Protein AF-A0A3R7NDJ8-F1 (afdb_monomer_lite)

Foldseek 3Di:
DQPDDPPPDDDDDDDDAADVGDDDLCCLQVDDLVSLLSQLLVVLPNPQDSVLLVPDDLLVSQLLSLLLSQQAVGPDRPDDPLLLLLSLLQQLDCCLVDPVSLVVQDDPDDDPVLVVSVVSSVVSLVVSVVSCVSSVNSGDPVSSDCSNGDDSSSSSSSSVCSVVPHDSCVSQVVDPVSSVSSVSSSVSSNDPPPPDPPPPDPPDDDDDDDDDDDDDDDDDDDDDDDDDDDDDDDDDDDDDDDDDDPDPDDDDDDDDDDDDDDDDDDDDDDDDDDDDDDDDDDDDDDDDDDDDDDDDDDDDDDDDDDDD

Sequence (308 aa):
MYSGNQLKEADFVDPVELEGGTPSLEELWEGDNDLKWKTFLACVHPVLSETRIRSFPPHIVVPVAILFYLQCSQTKPILKDWEMNALIAAFLSPLRDDLNQIRAIALPRIDARAVHVAAIFMKGLVNFYFLIAACDFPVDRKNVVP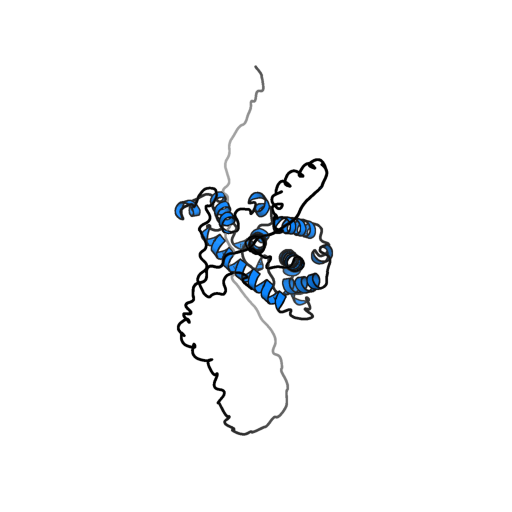WAFWDGKVFHHYYLRAKSGAKIDDMCEHKEEILKLFVDIKTMVVPHIPPPPVIPKPPAESPEPKGSSPEDSPHKKHRRGHSNASTVSPPQTPLPPTSLAINQNSTPSKVASQASSPTASPSSPHLNKQVAKSAHMSPPPRSPVAKAVAAGKSPAKSPKKAAS

Secondary structure (DSSP, 8-state):
---S--SSSPPP-PPPPPTT----HHHHHHS-HHHHHHHHHHHH-TT--HHHHHTS-HHHHHHHHHHHHHHHSSSS-SS-HHHHHHHHHHHH-GGGG-HHHHHH---S---HHHHHHHHHHHHHHHHHHHHHHHTT-SS-GGGSSGGGT--HHHHHHHHHHHHTT--HHHHTTT-HHHHHHHHHHHHHHS---PPPP-PPPPPPPPPPPP----------------------PPPP-PPPPP--------PPPP---------------------------PPPP-----------------------

Organism: Penaeus vannamei (NCBI:txid6689)

pLDDT: mean 71.1, std 26.94, range [27.58, 98.5]

InterPro domains:
  IPR026784 Constitutive coactivator of PPAR-gamma [PTHR15976] (2-186)

Structure (mmCIF, N/CA/C/O backbone):
data_AF-A0A3R7NDJ8-F1
#
_entry.id   AF-A0A3R7NDJ8-F1
#
loop_
_atom_site.group_PDB
_atom_site.id
_atom_site.type_symbol
_atom_site.label_atom_id
_atom_site.label_alt_id
_atom_site.label_comp_id
_atom_site.label_asym_id
_atom_site.label_entity_id
_atom_site.label_seq_id
_atom_site.pdbx_PDB_ins_code
_atom_site.Cartn_x
_atom_site.Cartn_y
_atom_site.Cartn_z
_atom_site.occupancy
_atom_site.B_iso_or_equiv
_atom_site.auth_seq_id
_atom_site.auth_comp_id
_atom_site.auth_asym_id
_atom_site.auth_atom_id
_atom_site.pdbx_PDB_model_num
ATOM 1 N N . MET A 1 1 ? -17.870 2.435 -8.157 1.00 46.09 1 MET A N 1
ATOM 2 C CA . MET A 1 1 ? -18.681 2.687 -9.364 1.00 46.09 1 MET A CA 1
ATOM 3 C C . MET A 1 1 ? -17.762 3.384 -10.340 1.00 46.09 1 MET A C 1
ATOM 5 O O . MET A 1 1 ? -17.235 4.426 -9.975 1.00 46.09 1 MET A O 1
ATOM 9 N N . TYR A 1 2 ? -17.487 2.768 -11.488 1.00 49.25 2 TYR A N 1
ATOM 10 C CA . TYR A 1 2 ? -16.773 3.426 -12.580 1.00 49.25 2 TYR A CA 1
ATOM 11 C C . TYR A 1 2 ? -17.596 4.655 -12.981 1.00 49.25 2 TYR A C 1
ATOM 13 O O . TYR A 1 2 ? -18.775 4.518 -13.294 1.00 49.25 2 TYR A O 1
ATOM 21 N N . SER A 1 3 ? -17.034 5.854 -12.832 1.00 52.78 3 SER A N 1
ATOM 22 C CA . SER A 1 3 ? -17.731 7.105 -13.158 1.00 52.78 3 SER A CA 1
ATOM 23 C C . SER A 1 3 ? -17.657 7.460 -14.643 1.00 52.78 3 SER A C 1
ATOM 25 O O . SER A 1 3 ? -18.134 8.528 -15.021 1.00 52.78 3 SER A O 1
ATOM 27 N N . GLY A 1 4 ? -17.018 6.607 -15.446 1.00 65.88 4 GLY A N 1
ATOM 28 C CA . GLY A 1 4 ? -16.962 6.731 -16.893 1.00 65.88 4 GLY A CA 1
ATOM 29 C C . GLY A 1 4 ? -18.145 6.050 -17.577 1.00 65.88 4 GLY A C 1
ATOM 30 O O . GLY A 1 4 ? -19.218 5.889 -16.994 1.00 65.88 4 GLY A O 1
ATOM 31 N N . ASN A 1 5 ? -17.922 5.692 -18.836 1.00 62.47 5 ASN A N 1
ATOM 32 C CA . ASN A 1 5 ? -18.850 5.052 -19.757 1.00 62.47 5 ASN A CA 1
ATOM 33 C C . ASN A 1 5 ? -19.858 4.095 -19.103 1.00 62.47 5 ASN A C 1
ATOM 35 O O . ASN A 1 5 ? -19.533 3.240 -18.278 1.00 62.47 5 ASN A O 1
ATOM 39 N N . GLN A 1 6 ? -21.114 4.238 -19.530 1.00 77.38 6 GLN A N 1
ATOM 40 C CA . GLN A 1 6 ? -22.269 3.469 -19.062 1.00 77.38 6 GLN A CA 1
ATOM 41 C C . GLN A 1 6 ? -22.252 1.999 -19.523 1.00 77.38 6 GLN A C 1
ATOM 43 O O . GLN A 1 6 ? -23.292 1.344 -19.475 1.00 77.38 6 GLN A O 1
ATOM 48 N N . LEU A 1 7 ? -21.100 1.495 -19.980 1.00 72.81 7 LEU A N 1
ATOM 49 C CA . LEU A 1 7 ? -20.908 0.181 -20.598 1.00 72.81 7 LEU A CA 1
ATOM 50 C C . LEU A 1 7 ? -21.791 -0.019 -21.838 1.00 72.81 7 LEU A C 1
ATOM 52 O O . LEU A 1 7 ? -22.190 -1.139 -22.151 1.00 72.81 7 LEU A O 1
ATOM 56 N N . LYS A 1 8 ? -22.135 1.079 -22.519 1.00 82.81 8 LYS A N 1
ATOM 57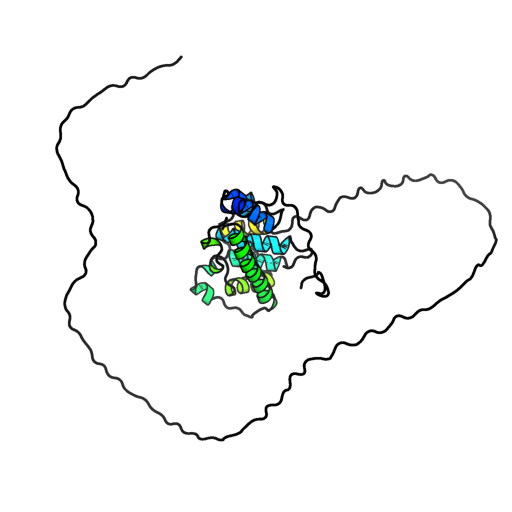 C CA . LYS A 1 8 ? -22.910 1.048 -23.767 1.00 82.81 8 LYS A CA 1
ATOM 58 C C . LYS A 1 8 ? -22.007 0.925 -24.987 1.00 82.81 8 LYS A C 1
ATOM 60 O O . LYS A 1 8 ? -22.420 0.362 -25.992 1.00 82.81 8 LYS A O 1
ATOM 65 N N . GLU A 1 9 ? -20.785 1.428 -24.877 1.00 83.12 9 GLU A N 1
ATOM 66 C CA . GLU A 1 9 ? -19.774 1.423 -25.932 1.00 83.12 9 GLU A CA 1
ATOM 67 C C . GLU A 1 9 ? -18.432 0.989 -25.323 1.00 83.12 9 GLU A C 1
ATOM 69 O O . GLU A 1 9 ? -18.336 0.833 -24.105 1.00 83.12 9 GLU A O 1
ATOM 74 N N . ALA A 1 10 ? -17.404 0.734 -26.130 1.00 80.38 10 ALA A N 1
ATOM 75 C CA . ALA A 1 10 ? -16.068 0.451 -25.605 1.00 80.38 10 ALA A CA 1
ATOM 76 C C . ALA A 1 10 ? -15.355 1.763 -25.249 1.00 80.38 10 ALA A C 1
ATOM 78 O O . ALA A 1 10 ? -15.430 2.728 -26.006 1.00 80.38 10 ALA A O 1
ATOM 79 N N . ASP A 1 11 ? -14.643 1.790 -24.121 1.00 77.94 11 ASP A N 1
ATOM 80 C CA . ASP A 1 11 ? -13.726 2.891 -23.827 1.00 77.94 11 ASP A CA 1
ATOM 81 C C . ASP A 1 11 ? -12.444 2.711 -24.631 1.00 77.94 11 ASP A C 1
ATOM 83 O O . ASP A 1 11 ? -11.702 1.746 -24.432 1.00 77.94 11 ASP A O 1
ATOM 87 N N . PHE A 1 12 ? -12.183 3.652 -25.533 1.00 80.06 12 PHE A N 1
ATOM 88 C CA . PHE A 1 12 ? -10.895 3.759 -26.197 1.00 80.06 12 PHE A CA 1
ATOM 89 C C . PHE A 1 12 ? -9.927 4.486 -25.266 1.00 80.06 12 PHE A C 1
ATOM 91 O O . PHE A 1 12 ? -10.224 5.570 -24.767 1.00 80.06 12 PHE A O 1
ATOM 98 N N . VAL A 1 13 ? -8.785 3.855 -25.004 1.00 75.88 13 VAL A N 1
ATOM 99 C CA . VAL A 1 13 ? -7.700 4.429 -24.209 1.00 75.88 13 VAL A CA 1
ATOM 100 C C . VAL A 1 13 ? -6.538 4.653 -25.156 1.00 75.88 13 VAL A C 1
ATOM 102 O O . VAL A 1 13 ? -6.001 3.690 -25.707 1.00 75.88 13 VAL A O 1
ATOM 105 N N . ASP A 1 14 ? -6.181 5.916 -25.359 1.00 79.38 14 ASP A N 1
ATOM 106 C CA . ASP A 1 14 ? -5.034 6.259 -26.185 1.00 79.38 14 ASP A CA 1
ATOM 107 C C . ASP A 1 14 ? -3.741 5.753 -25.530 1.00 79.38 14 ASP A C 1
ATOM 109 O O . ASP A 1 14 ? -3.602 5.808 -24.300 1.00 79.38 14 ASP A O 1
ATOM 113 N N . PRO A 1 15 ? -2.785 5.245 -26.327 1.00 78.19 15 PRO A N 1
ATOM 114 C CA . PRO A 1 15 ? -1.486 4.870 -25.802 1.00 78.19 15 PRO A CA 1
ATOM 115 C C . PRO A 1 15 ? -0.791 6.108 -25.230 1.00 78.19 15 PRO A C 1
ATOM 117 O O . PRO A 1 15 ? -0.747 7.166 -25.856 1.00 78.19 15 PRO A O 1
ATOM 120 N N . VAL A 1 16 ? -0.233 5.962 -24.031 1.00 77.50 16 VAL A N 1
ATOM 121 C CA . VAL A 1 16 ? 0.596 6.995 -23.408 1.00 77.50 16 VAL A CA 1
ATOM 122 C C . VAL A 1 16 ? 2.044 6.711 -23.775 1.00 77.50 16 VAL A C 1
ATOM 124 O O . VAL A 1 16 ? 2.551 5.626 -23.487 1.00 77.50 16 VAL A O 1
ATOM 127 N N . GLU A 1 17 ? 2.710 7.675 -24.407 1.00 76.62 17 GLU A N 1
ATOM 128 C CA . GLU A 1 17 ? 4.148 7.581 -24.647 1.00 76.62 17 GLU A CA 1
ATOM 129 C C . GLU A 1 17 ? 4.898 7.607 -23.314 1.00 76.62 17 GLU A C 1
ATOM 131 O O . GLU A 1 17 ? 4.706 8.496 -22.481 1.00 76.62 17 GLU A O 1
ATOM 136 N N . LEU A 1 18 ? 5.742 6.600 -23.105 1.00 72.06 18 LEU A N 1
ATOM 137 C CA . LEU A 1 18 ? 6.556 6.482 -21.906 1.00 72.06 18 LEU A CA 1
ATOM 138 C C . LEU A 1 18 ? 7.886 7.206 -22.104 1.00 72.06 18 LEU A C 1
ATOM 140 O O . LEU A 1 18 ? 8.519 7.111 -23.158 1.00 72.06 18 LEU A O 1
ATOM 144 N N . GLU A 1 19 ? 8.333 7.905 -21.065 1.00 71.19 19 GLU A N 1
ATOM 145 C CA . GLU A 1 19 ? 9.656 8.518 -21.050 1.00 71.19 19 GLU A CA 1
ATOM 146 C C . GLU A 1 19 ? 10.729 7.418 -21.130 1.00 71.19 19 GLU A C 1
ATOM 148 O O . GLU A 1 19 ? 10.762 6.506 -20.306 1.00 71.19 19 GLU A O 1
ATOM 153 N N . GLY A 1 20 ? 11.584 7.474 -22.156 1.00 72.88 20 GLY A N 1
ATOM 154 C CA . GLY A 1 20 ? 12.549 6.407 -22.459 1.00 72.88 20 GLY A CA 1
ATOM 155 C C . GLY A 1 20 ? 12.050 5.340 -23.442 1.00 72.88 20 GLY A C 1
ATOM 156 O O . GLY A 1 20 ? 12.802 4.422 -23.756 1.00 72.88 20 GLY A O 1
ATOM 157 N N . GLY A 1 21 ? 10.833 5.484 -23.978 1.00 81.69 21 GLY A N 1
ATOM 158 C CA . GLY A 1 21 ? 10.269 4.592 -24.992 1.00 81.69 21 GLY A CA 1
ATOM 159 C C . GLY A 1 21 ? 9.665 3.311 -24.413 1.00 81.69 21 GLY A C 1
ATOM 160 O O . GLY A 1 21 ? 9.400 3.199 -23.219 1.00 81.69 21 GLY A O 1
ATOM 161 N N . THR A 1 22 ? 9.394 2.338 -25.282 1.00 84.88 22 THR A N 1
ATOM 162 C CA . THR A 1 22 ? 8.858 1.026 -24.892 1.00 84.88 22 THR A CA 1
ATOM 163 C C . THR A 1 22 ? 9.878 -0.046 -25.262 1.00 84.88 22 THR A C 1
ATOM 165 O O . THR A 1 22 ? 10.058 -0.283 -26.458 1.00 84.88 22 THR A O 1
ATOM 168 N N . PRO A 1 23 ? 10.563 -0.670 -24.285 1.00 88.75 23 PRO A N 1
ATOM 169 C CA . PRO A 1 23 ? 11.518 -1.727 -24.586 1.00 88.75 23 PRO A CA 1
ATOM 170 C C . PRO A 1 23 ? 10.793 -2.929 -25.197 1.00 88.75 23 PRO A C 1
ATOM 172 O O . PRO A 1 23 ? 9.646 -3.234 -24.848 1.00 88.75 23 PRO A O 1
ATOM 175 N N . SER A 1 24 ? 11.473 -3.634 -26.093 1.00 90.88 24 SER A N 1
ATOM 176 C CA . SER A 1 24 ? 11.054 -4.970 -26.507 1.00 90.88 24 SER A CA 1
ATOM 177 C C . SER A 1 24 ? 11.102 -5.941 -25.321 1.00 90.88 24 SER A C 1
ATOM 179 O O . SER A 1 24 ? 11.743 -5.692 -24.299 1.00 90.88 24 SER A O 1
ATOM 181 N N . LEU A 1 25 ? 10.414 -7.077 -25.448 1.00 91.12 25 LEU A N 1
ATOM 182 C CA . LEU A 1 25 ? 10.392 -8.082 -24.384 1.00 91.12 25 LEU A CA 1
ATOM 183 C C . LEU A 1 25 ? 11.789 -8.658 -24.102 1.00 91.12 25 LEU A C 1
ATOM 185 O O . LEU A 1 25 ? 12.125 -8.900 -22.947 1.00 91.12 25 LEU A O 1
ATOM 189 N N . GLU A 1 26 ? 12.591 -8.842 -25.153 1.00 93.00 26 GLU A N 1
ATOM 190 C CA . GLU A 1 26 ? 13.977 -9.311 -25.070 1.00 93.00 26 GLU A CA 1
ATOM 191 C C . GLU A 1 26 ? 14.842 -8.303 -24.304 1.00 93.00 26 GLU A C 1
ATOM 193 O O . GLU A 1 26 ? 15.434 -8.658 -23.287 1.00 93.00 26 GLU A O 1
ATOM 198 N N . GLU A 1 27 ? 14.798 -7.021 -24.688 1.00 93.00 27 GLU A N 1
ATOM 199 C CA . GLU A 1 27 ? 15.508 -5.946 -23.978 1.00 93.00 27 GLU A CA 1
ATOM 200 C C . GLU A 1 27 ? 15.083 -5.841 -22.510 1.00 93.00 27 GLU A C 1
ATOM 202 O O . GLU A 1 27 ? 15.922 -5.627 -21.639 1.00 93.00 27 GLU A O 1
ATOM 207 N N . LEU A 1 28 ? 13.790 -6.000 -22.212 1.00 93.81 28 LEU A N 1
ATOM 208 C CA . LEU A 1 28 ? 13.273 -5.905 -20.849 1.00 93.81 28 LEU A CA 1
ATOM 209 C C . LEU A 1 28 ? 13.727 -7.072 -19.965 1.00 93.81 28 LEU A C 1
ATOM 211 O O . LEU A 1 28 ? 14.103 -6.858 -18.812 1.00 93.81 28 LEU A O 1
ATOM 215 N N . TRP A 1 29 ? 13.647 -8.307 -20.461 1.00 93.25 29 TRP A N 1
ATOM 216 C CA . TRP A 1 29 ? 13.925 -9.504 -19.659 1.00 93.25 29 TRP A CA 1
ATOM 217 C C . TRP A 1 29 ? 15.422 -9.773 -19.512 1.00 93.25 29 TRP A C 1
ATOM 219 O O . TRP A 1 29 ? 15.865 -10.168 -18.428 1.00 93.25 29 TRP A O 1
ATOM 229 N N . GLU A 1 30 ? 16.205 -9.494 -20.553 1.00 93.62 30 GLU A N 1
ATOM 230 C CA . GLU A 1 30 ? 17.670 -9.592 -20.516 1.00 93.62 30 GLU A CA 1
ATOM 231 C C . GLU A 1 30 ? 18.336 -8.341 -19.929 1.00 93.62 30 GLU A C 1
ATOM 233 O O . GLU A 1 30 ? 19.491 -8.391 -19.500 1.00 93.62 30 GLU A O 1
ATOM 238 N N . GLY A 1 31 ? 17.602 -7.228 -19.879 1.00 90.62 31 GLY A N 1
ATOM 239 C CA . GLY A 1 31 ? 18.062 -5.960 -19.340 1.00 90.62 31 GLY A CA 1
ATOM 240 C C . GLY A 1 31 ? 18.351 -5.979 -17.841 1.00 90.62 31 GLY A C 1
ATOM 241 O O . GLY A 1 31 ? 18.065 -6.930 -17.102 1.00 90.62 31 GLY A O 1
ATOM 242 N N . ASP A 1 32 ? 18.930 -4.874 -17.377 1.00 92.88 32 ASP A N 1
ATOM 243 C CA . ASP A 1 32 ? 19.227 -4.691 -15.965 1.00 92.88 32 ASP A CA 1
ATOM 244 C C . ASP A 1 32 ? 17.958 -4.510 -15.117 1.00 92.88 32 ASP A C 1
ATOM 246 O O . ASP A 1 32 ? 16.833 -4.333 -15.593 1.00 92.88 32 ASP A O 1
ATOM 250 N N . ASN A 1 33 ? 18.143 -4.574 -13.801 1.00 92.25 33 ASN A N 1
ATOM 251 C CA . ASN A 1 33 ? 17.033 -4.416 -12.873 1.00 92.25 33 ASN A CA 1
ATOM 252 C C . ASN A 1 33 ? 16.419 -3.007 -12.944 1.00 92.25 33 ASN A C 1
ATOM 254 O O . ASN A 1 33 ? 15.236 -2.848 -12.660 1.00 92.25 33 ASN A O 1
ATOM 258 N N . ASP A 1 34 ? 17.183 -1.983 -13.322 1.00 92.75 34 ASP A N 1
ATOM 259 C CA . ASP A 1 34 ? 16.684 -0.610 -13.361 1.00 92.75 34 ASP A CA 1
ATOM 260 C C . ASP A 1 34 ? 15.723 -0.396 -14.539 1.00 92.75 34 ASP A C 1
ATOM 262 O O . ASP A 1 34 ? 14.696 0.262 -14.367 1.00 92.75 34 ASP A O 1
ATOM 266 N N . LEU A 1 35 ? 15.962 -1.021 -15.696 1.00 92.19 35 LEU A N 1
ATOM 267 C CA . LEU A 1 35 ? 15.004 -1.061 -16.804 1.00 92.19 35 LEU A CA 1
ATOM 268 C C . LEU A 1 35 ? 13.698 -1.756 -16.391 1.00 92.19 35 LEU A C 1
ATOM 270 O O . LEU A 1 35 ? 12.607 -1.253 -16.678 1.00 92.19 35 LEU A O 1
ATOM 274 N N . LYS A 1 36 ? 13.797 -2.873 -15.661 1.00 93.88 36 LYS A N 1
ATOM 275 C CA . LYS A 1 36 ? 12.639 -3.613 -15.127 1.00 93.88 36 LYS A CA 1
ATOM 276 C C . LYS A 1 36 ? 11.831 -2.761 -14.147 1.00 93.88 36 LYS A C 1
ATOM 278 O O . LYS A 1 36 ? 10.603 -2.709 -14.241 1.00 93.88 36 LYS A O 1
ATOM 283 N N . TRP A 1 37 ? 12.508 -2.045 -13.247 1.00 94.19 37 TRP A N 1
ATOM 284 C CA . TRP A 1 37 ? 11.885 -1.111 -12.303 1.00 94.19 37 TRP A CA 1
ATOM 285 C C . TRP A 1 37 ? 11.202 0.061 -13.005 1.00 94.19 37 TRP A C 1
ATOM 287 O O . TRP A 1 37 ? 10.036 0.335 -12.721 1.00 94.19 37 TRP A O 1
ATOM 297 N N . LYS A 1 38 ? 11.888 0.721 -13.941 1.00 92.25 38 LYS A N 1
ATOM 298 C CA . LYS A 1 38 ? 11.323 1.838 -14.711 1.00 92.25 38 LYS A CA 1
ATOM 299 C C . LYS A 1 38 ? 10.087 1.412 -15.488 1.00 92.25 38 LYS A C 1
ATOM 301 O O . LYS A 1 38 ? 9.061 2.078 -15.403 1.00 92.25 38 LYS A O 1
ATOM 306 N N . THR A 1 39 ? 10.156 0.268 -16.167 1.00 92.62 39 THR A N 1
ATOM 307 C CA . THR A 1 39 ? 9.026 -0.278 -16.932 1.00 92.62 39 THR A CA 1
ATOM 308 C C . THR A 1 39 ? 7.843 -0.596 -16.020 1.00 92.62 39 THR A C 1
ATOM 310 O O . THR A 1 39 ? 6.721 -0.180 -16.300 1.00 92.62 39 THR A O 1
ATOM 313 N N . PHE A 1 40 ? 8.089 -1.255 -14.881 1.00 94.06 40 PHE A N 1
ATOM 314 C CA . PHE A 1 40 ? 7.051 -1.525 -13.886 1.00 94.06 40 PHE A CA 1
ATOM 315 C C . PHE A 1 40 ? 6.357 -0.238 -13.422 1.00 94.06 40 PHE A C 1
ATOM 317 O O . PHE A 1 40 ? 5.131 -0.156 -13.455 1.00 94.06 40 PHE A O 1
ATOM 324 N N . LEU A 1 41 ? 7.121 0.782 -13.022 1.00 93.88 41 LEU A N 1
ATOM 325 C CA . LEU A 1 41 ? 6.560 2.034 -12.507 1.00 93.88 41 LEU A CA 1
ATOM 326 C C . LEU A 1 41 ? 5.847 2.851 -13.584 1.00 93.88 41 LEU A C 1
ATOM 328 O O . LEU A 1 41 ? 4.796 3.425 -13.299 1.00 93.88 41 LEU A O 1
ATOM 332 N N . ALA A 1 42 ? 6.357 2.843 -14.813 1.00 91.00 42 ALA A N 1
ATOM 333 C CA . ALA A 1 42 ? 5.715 3.470 -15.961 1.00 91.00 42 ALA A CA 1
ATOM 334 C C . ALA A 1 42 ? 4.324 2.870 -16.235 1.00 91.00 42 ALA A C 1
ATOM 336 O O . ALA A 1 42 ? 3.373 3.608 -16.489 1.00 91.00 42 ALA A O 1
ATOM 337 N N . CYS A 1 43 ? 4.174 1.547 -16.091 1.00 91.06 43 CYS A N 1
ATOM 338 C CA . CYS A 1 43 ? 2.875 0.877 -16.178 1.00 91.06 43 CYS A CA 1
ATOM 339 C C . CYS A 1 43 ? 1.947 1.168 -14.987 1.00 91.06 43 CYS A C 1
ATOM 341 O O . CYS A 1 43 ? 0.729 1.056 -15.124 1.00 91.06 43 CYS A O 1
ATOM 343 N N . VAL A 1 44 ? 2.495 1.511 -13.816 1.00 91.94 44 VAL A N 1
ATOM 344 C CA . VAL A 1 44 ? 1.699 1.905 -12.646 1.00 91.94 44 VAL A CA 1
ATOM 345 C C . VAL A 1 44 ? 1.190 3.332 -12.809 1.00 91.94 44 VAL A C 1
ATOM 347 O O . VAL A 1 44 ? -0.017 3.552 -12.813 1.00 91.94 44 VAL A O 1
ATOM 350 N N . HIS A 1 45 ? 2.088 4.312 -12.899 1.00 89.75 45 HIS A N 1
ATOM 351 C CA . HIS A 1 45 ? 1.733 5.706 -13.144 1.00 89.75 45 HIS A CA 1
ATOM 352 C C . HIS A 1 45 ? 2.993 6.525 -13.477 1.00 89.75 45 HIS A C 1
ATOM 354 O O . HIS A 1 45 ? 3.955 6.469 -12.709 1.00 89.75 45 HIS A O 1
ATOM 360 N N . PRO A 1 46 ? 2.980 7.399 -14.500 1.00 86.06 46 PRO A N 1
ATOM 361 C CA . PRO A 1 46 ? 4.169 8.149 -14.939 1.00 86.06 46 PRO A CA 1
ATOM 362 C C . PRO A 1 46 ? 4.739 9.145 -13.912 1.00 86.06 46 PRO A C 1
ATOM 364 O O . PRO A 1 46 ? 5.851 9.625 -14.069 1.00 86.06 46 PRO A O 1
ATOM 367 N N . VAL A 1 47 ? 3.997 9.465 -12.849 1.00 88.56 47 VAL A N 1
ATOM 368 C CA . VAL A 1 47 ? 4.422 10.430 -11.807 1.00 88.56 47 VAL A CA 1
ATOM 369 C C . VAL A 1 47 ? 4.873 9.749 -10.513 1.00 88.56 47 VAL A C 1
ATOM 371 O O . VAL A 1 47 ? 5.186 10.418 -9.529 1.00 88.56 47 VAL A O 1
ATOM 374 N N . LEU A 1 48 ? 4.863 8.415 -10.484 1.00 91.12 48 LEU A N 1
ATOM 375 C CA . LEU A 1 48 ? 5.285 7.654 -9.320 1.00 91.12 48 LEU A CA 1
ATOM 376 C C . LEU A 1 48 ? 6.813 7.708 -9.202 1.00 91.12 48 LEU A C 1
ATOM 378 O O . LEU A 1 48 ? 7.535 7.181 -10.042 1.00 91.12 48 LEU A O 1
ATOM 382 N N . SER A 1 49 ? 7.309 8.343 -8.140 1.00 92.44 49 SER A N 1
ATOM 383 C CA . SER A 1 49 ? 8.748 8.489 -7.909 1.00 92.44 49 SER A CA 1
ATOM 384 C C . SER A 1 49 ? 9.415 7.140 -7.627 1.00 92.44 49 SER A C 1
ATOM 386 O O . SER A 1 49 ? 9.172 6.530 -6.583 1.00 92.44 49 SER A O 1
ATOM 388 N N . GLU A 1 50 ? 10.318 6.722 -8.520 1.00 93.12 50 GLU A N 1
ATOM 389 C CA . GLU A 1 50 ? 11.118 5.504 -8.358 1.00 93.12 50 GLU A CA 1
ATOM 390 C C . GLU A 1 50 ? 11.944 5.526 -7.068 1.00 93.12 50 GLU A C 1
ATOM 392 O O . GLU A 1 50 ? 11.884 4.594 -6.266 1.00 93.12 50 GLU A O 1
ATOM 397 N N . THR A 1 51 ? 12.687 6.608 -6.829 1.00 94.12 51 THR A N 1
ATOM 398 C CA . THR A 1 51 ? 13.546 6.732 -5.646 1.00 94.12 51 THR A CA 1
ATOM 399 C C . THR A 1 51 ? 12.745 6.610 -4.354 1.00 94.12 51 THR A C 1
ATOM 401 O O . THR A 1 51 ? 13.177 5.929 -3.425 1.00 94.12 51 THR A O 1
ATOM 404 N N . ARG A 1 52 ? 11.566 7.241 -4.298 1.00 94.31 52 ARG A N 1
ATOM 405 C CA . ARG A 1 52 ? 10.720 7.220 -3.102 1.00 94.31 52 ARG A CA 1
ATOM 406 C C . ARG A 1 52 ? 10.052 5.863 -2.901 1.00 94.31 52 ARG A C 1
ATOM 408 O O . ARG A 1 52 ? 10.019 5.366 -1.784 1.00 94.31 52 ARG A O 1
ATOM 415 N N . ILE A 1 53 ? 9.535 5.225 -3.951 1.00 95.38 53 ILE A N 1
ATOM 416 C CA . ILE A 1 53 ? 8.886 3.924 -3.757 1.00 95.38 53 ILE A CA 1
ATOM 417 C C . ILE A 1 53 ? 9.900 2.829 -3.391 1.00 95.38 53 ILE A C 1
ATOM 419 O O . ILE A 1 53 ? 9.595 1.972 -2.562 1.00 95.38 53 ILE A O 1
ATOM 423 N N . ARG A 1 54 ? 11.125 2.890 -3.936 1.00 95.31 54 ARG A N 1
ATOM 424 C CA . ARG A 1 54 ? 12.212 1.948 -3.611 1.00 95.31 54 ARG A CA 1
ATOM 425 C C . ARG A 1 54 ? 12.785 2.147 -2.201 1.00 95.31 54 ARG A C 1
ATOM 427 O O . ARG A 1 54 ? 13.451 1.238 -1.713 1.00 95.31 54 ARG A O 1
ATOM 434 N N . SER A 1 55 ? 12.526 3.275 -1.527 1.00 95.62 55 SER A N 1
ATOM 435 C CA . SER A 1 55 ? 12.971 3.485 -0.139 1.00 95.62 55 SER A CA 1
ATOM 436 C C . SER A 1 55 ? 12.095 2.788 0.906 1.00 95.62 55 SER A C 1
ATOM 438 O O . SER A 1 55 ? 12.504 2.675 2.062 1.00 95.62 55 SER A O 1
ATOM 440 N N . PHE A 1 56 ? 10.901 2.316 0.535 1.00 96.44 56 PHE A N 1
ATOM 441 C CA . PHE A 1 56 ? 10.049 1.557 1.447 1.00 96.44 56 PHE A CA 1
ATOM 442 C C . PHE A 1 56 ? 10.553 0.125 1.660 1.00 96.44 56 PHE A C 1
ATOM 444 O O . PHE A 1 56 ? 11.232 -0.435 0.795 1.00 96.44 56 PHE A O 1
ATOM 451 N N . PRO A 1 57 ? 10.179 -0.523 2.782 1.00 95.31 57 PRO A N 1
ATOM 452 C CA . PRO A 1 57 ? 10.421 -1.948 2.952 1.00 95.31 57 PRO A CA 1
ATOM 453 C C . PRO A 1 57 ? 9.879 -2.744 1.748 1.00 95.31 57 PRO A C 1
ATOM 455 O O . PRO A 1 57 ? 8.779 -2.449 1.278 1.00 95.31 57 PRO A O 1
ATOM 458 N N . PRO A 1 58 ? 10.582 -3.782 1.256 1.00 93.75 58 PRO A N 1
ATOM 459 C CA . PRO A 1 58 ? 10.217 -4.447 0.001 1.00 93.75 58 PRO A CA 1
ATOM 460 C C . PRO A 1 58 ? 8.774 -4.972 -0.074 1.00 93.75 58 PRO A C 1
ATOM 462 O O . PRO A 1 58 ? 8.146 -4.905 -1.126 1.00 93.75 58 PRO A O 1
ATOM 465 N N . HIS A 1 59 ? 8.224 -5.460 1.042 1.00 93.88 59 HIS A N 1
ATOM 466 C CA . HIS A 1 59 ? 6.845 -5.963 1.129 1.00 93.88 59 HIS A CA 1
ATOM 467 C C . HIS A 1 59 ? 5.778 -4.852 1.127 1.00 93.88 59 HIS A C 1
ATOM 469 O O . HIS A 1 59 ? 4.591 -5.137 0.998 1.00 93.88 59 HIS A O 1
ATOM 475 N N . ILE A 1 60 ? 6.186 -3.586 1.248 1.00 96.06 60 ILE A N 1
ATOM 476 C CA . ILE A 1 60 ? 5.315 -2.404 1.251 1.00 96.06 60 ILE A CA 1
ATOM 477 C C . ILE A 1 60 ? 5.242 -1.742 -0.134 1.00 96.06 60 ILE A C 1
ATOM 479 O O . ILE A 1 60 ? 4.279 -1.043 -0.435 1.00 96.06 60 ILE A O 1
ATOM 483 N N . VAL A 1 61 ? 6.198 -2.012 -1.025 1.00 95.88 61 VAL A N 1
ATOM 484 C CA . VAL A 1 61 ? 6.239 -1.436 -2.381 1.00 95.88 61 VAL A CA 1
ATOM 485 C C . VAL A 1 61 ? 4.933 -1.679 -3.143 1.00 95.88 61 VAL A C 1
ATOM 487 O O . VAL A 1 61 ? 4.293 -0.737 -3.604 1.00 95.88 61 VAL A O 1
ATOM 490 N N . VAL A 1 62 ? 4.511 -2.939 -3.258 1.00 95.69 62 VAL A N 1
ATOM 491 C CA . VAL A 1 62 ? 3.312 -3.327 -4.018 1.00 95.69 62 VAL A CA 1
ATOM 492 C C . VAL A 1 62 ? 2.017 -2.751 -3.438 1.00 95.69 62 VAL A C 1
ATOM 494 O O . VAL A 1 62 ? 1.272 -2.138 -4.207 1.00 95.69 62 VAL A O 1
ATOM 497 N N . PRO A 1 63 ? 1.708 -2.889 -2.130 1.00 96.12 63 PRO A N 1
ATOM 498 C CA . PRO A 1 63 ? 0.480 -2.317 -1.584 1.00 96.12 63 PRO A CA 1
ATOM 499 C C . PRO A 1 63 ? 0.426 -0.797 -1.774 1.00 96.12 63 PRO A C 1
ATOM 501 O O . PRO A 1 63 ? -0.630 -0.259 -2.108 1.00 96.12 63 PRO A O 1
ATOM 504 N N . VAL A 1 64 ? 1.561 -0.106 -1.656 1.00 96.62 64 VAL A N 1
ATOM 505 C CA . VAL A 1 64 ? 1.633 1.340 -1.873 1.00 96.62 64 VAL A CA 1
ATOM 506 C C . VAL A 1 64 ? 1.470 1.714 -3.349 1.00 96.62 64 VAL A C 1
ATOM 508 O O . VAL A 1 64 ? 0.735 2.655 -3.647 1.00 96.62 64 VAL A O 1
ATOM 511 N N . ALA A 1 65 ? 2.067 0.965 -4.279 1.00 95.81 65 ALA A N 1
ATOM 512 C CA . ALA A 1 65 ? 1.881 1.171 -5.717 1.00 95.81 65 ALA A CA 1
ATOM 513 C C . ALA A 1 65 ? 0.405 1.009 -6.132 1.00 95.81 65 ALA A C 1
ATOM 515 O O . ALA A 1 65 ? -0.113 1.803 -6.917 1.00 95.81 65 ALA A O 1
ATOM 516 N N . ILE A 1 66 ? -0.299 0.031 -5.548 1.00 95.50 66 ILE A N 1
ATOM 517 C CA . ILE A 1 66 ? -1.743 -0.165 -5.754 1.00 95.50 66 ILE A CA 1
ATOM 518 C C . ILE A 1 66 ? -2.527 1.040 -5.232 1.00 95.50 66 ILE A C 1
ATOM 520 O O . ILE A 1 66 ? -3.402 1.546 -5.934 1.00 95.50 66 ILE A O 1
ATOM 524 N N . LEU A 1 67 ? -2.233 1.517 -4.016 1.00 94.88 67 LEU A N 1
ATOM 525 C CA . LEU A 1 67 ? -2.906 2.699 -3.470 1.00 94.88 67 LEU A CA 1
ATOM 526 C C . LEU A 1 67 ? -2.674 3.937 -4.339 1.00 94.88 67 LEU A C 1
ATOM 528 O O . LEU A 1 67 ? -3.624 4.667 -4.617 1.00 94.88 67 LEU A O 1
ATOM 532 N N . PHE A 1 68 ? -1.438 4.141 -4.795 1.00 93.94 68 PHE A N 1
ATOM 533 C CA . PHE A 1 68 ? -1.086 5.232 -5.696 1.00 93.94 68 PHE A CA 1
ATOM 534 C C . PHE A 1 68 ? -1.880 5.139 -7.002 1.00 93.94 68 PHE A C 1
ATOM 536 O O . PHE A 1 68 ? -2.517 6.107 -7.406 1.00 93.94 68 PHE A O 1
ATOM 543 N N . TYR A 1 69 ? -1.935 3.957 -7.623 1.00 92.62 69 TYR A N 1
ATOM 544 C CA . TYR A 1 69 ? -2.720 3.731 -8.836 1.00 92.62 69 TYR A CA 1
ATOM 545 C C . TYR A 1 69 ? -4.209 4.030 -8.633 1.00 92.62 69 TYR A C 1
ATOM 547 O O . TYR A 1 69 ? -4.813 4.725 -9.450 1.00 92.62 69 TYR A O 1
ATOM 555 N N . LEU A 1 70 ? -4.803 3.536 -7.543 1.00 90.69 70 LEU A N 1
ATOM 556 C CA . LEU A 1 70 ? -6.221 3.748 -7.233 1.00 90.69 70 LEU A CA 1
ATOM 557 C C . LEU A 1 70 ? -6.558 5.222 -6.979 1.00 90.69 70 LEU A C 1
ATOM 559 O O . LEU A 1 70 ? -7.699 5.629 -7.210 1.00 90.69 70 LEU A O 1
ATOM 563 N N . GLN A 1 71 ? -5.592 5.998 -6.488 1.00 87.00 71 GLN A N 1
ATOM 564 C CA . GLN A 1 71 ? -5.777 7.402 -6.147 1.00 87.00 71 GLN A CA 1
ATOM 565 C C . GLN A 1 71 ? -5.477 8.348 -7.318 1.00 87.00 71 GLN A C 1
ATOM 567 O O . GLN A 1 71 ? -6.222 9.307 -7.514 1.00 87.00 71 GLN A O 1
ATOM 572 N N . CYS A 1 72 ? -4.418 8.085 -8.085 1.00 84.94 72 CYS A N 1
ATOM 573 C CA . CYS A 1 72 ? -3.915 8.982 -9.129 1.00 84.94 72 CYS A CA 1
ATOM 574 C C . CYS A 1 72 ? -4.470 8.663 -10.523 1.00 84.94 72 CYS A C 1
ATOM 576 O O . CYS A 1 72 ? -4.660 9.574 -11.321 1.00 84.94 72 CYS A O 1
ATOM 578 N N . SER A 1 73 ? -4.805 7.403 -10.818 1.00 80.62 73 SER A N 1
ATOM 579 C CA . SER A 1 73 ? -5.239 6.997 -12.171 1.00 80.62 73 SER A CA 1
ATOM 580 C C . SER A 1 73 ? -6.733 7.214 -12.426 1.00 80.62 73 SER A C 1
ATOM 582 O O . SER A 1 73 ? -7.279 6.723 -13.411 1.00 80.62 73 SER A O 1
ATOM 584 N N . GLN A 1 74 ? -7.438 7.869 -11.504 1.00 77.00 74 GLN A N 1
ATOM 585 C CA . GLN A 1 74 ? -8.888 8.036 -11.546 1.00 77.00 74 GLN A CA 1
ATOM 586 C C . GLN A 1 74 ? -9.231 9.517 -11.467 1.00 77.00 74 GLN A C 1
ATOM 588 O O . GLN A 1 74 ? -8.708 10.244 -10.630 1.00 77.00 74 GLN A O 1
ATOM 593 N N . THR A 1 75 ? -10.179 9.963 -12.290 1.00 73.94 75 THR A N 1
ATOM 594 C CA . THR A 1 75 ? -10.648 11.360 -12.278 1.00 73.94 75 THR A CA 1
ATOM 595 C C . THR A 1 75 ? -11.327 11.748 -10.965 1.00 73.94 75 THR A C 1
ATOM 597 O O . THR A 1 75 ? -11.410 12.927 -10.626 1.00 73.94 75 THR A O 1
ATOM 600 N N . LYS A 1 76 ? -11.836 10.760 -10.219 1.00 78.56 76 LYS A N 1
ATOM 601 C CA . LYS A 1 76 ? -12.467 10.937 -8.911 1.00 78.56 76 LYS A CA 1
ATOM 602 C C . LYS A 1 76 ? -11.859 9.956 -7.907 1.00 78.56 76 LYS A C 1
ATOM 604 O O . LYS A 1 76 ? -11.727 8.778 -8.245 1.00 78.56 76 LYS A O 1
ATOM 609 N N . PRO A 1 77 ? -11.575 10.387 -6.663 1.00 79.50 77 PRO A N 1
ATOM 610 C CA . PRO A 1 77 ? -11.077 9.488 -5.628 1.00 79.50 77 PRO A CA 1
ATOM 611 C C . PRO A 1 77 ? -12.043 8.323 -5.375 1.00 79.50 77 PRO A C 1
ATOM 613 O O . PRO A 1 77 ? -13.208 8.529 -5.025 1.00 79.50 77 PRO A O 1
ATOM 616 N N . ILE A 1 78 ? -11.560 7.087 -5.530 1.00 86.12 78 ILE A N 1
ATOM 617 C CA . ILE A 1 78 ? -12.334 5.868 -5.228 1.00 86.12 78 ILE A CA 1
ATOM 618 C C . ILE A 1 78 ? -12.441 5.642 -3.711 1.00 86.12 78 ILE A C 1
ATOM 620 O O . ILE A 1 78 ? -13.405 5.034 -3.225 1.00 86.12 78 ILE A O 1
ATOM 624 N N . LEU A 1 79 ? -11.437 6.103 -2.965 1.00 91.50 79 LEU A N 1
ATOM 625 C CA . LEU A 1 79 ? -11.290 5.921 -1.527 1.00 91.50 79 LEU A CA 1
ATOM 626 C C . LEU A 1 79 ? -11.507 7.254 -0.809 1.00 91.50 79 LEU A C 1
ATOM 628 O O . LEU A 1 79 ? -11.017 8.295 -1.244 1.00 91.50 79 LEU A O 1
ATOM 632 N N . LYS A 1 80 ? -12.222 7.224 0.316 1.00 92.69 80 LYS A N 1
ATOM 633 C CA . LYS A 1 80 ? -12.235 8.356 1.256 1.00 92.69 80 LYS A CA 1
ATOM 634 C C . LYS A 1 80 ? -10.897 8.411 2.003 1.00 92.69 80 LYS A C 1
ATOM 636 O O . LYS A 1 80 ? -10.281 7.370 2.211 1.00 92.69 80 LYS A O 1
ATOM 641 N N . ASP A 1 81 ? -10.496 9.587 2.495 1.00 93.00 81 ASP A N 1
ATOM 642 C CA . ASP A 1 81 ? -9.234 9.745 3.249 1.00 93.00 81 ASP A CA 1
ATOM 643 C C . ASP A 1 81 ? -9.114 8.744 4.413 1.00 93.00 81 ASP A C 1
AT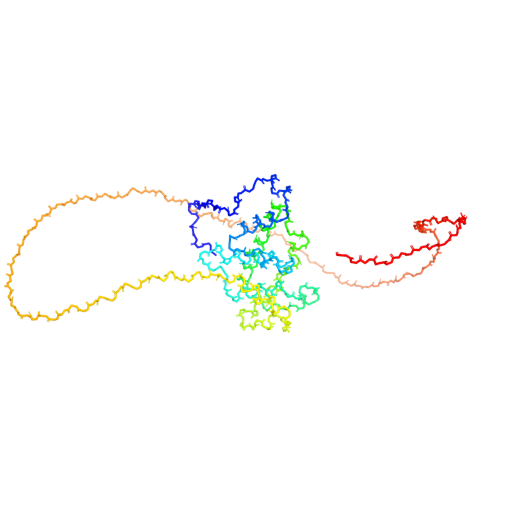OM 645 O O . ASP A 1 81 ? -8.109 8.059 4.563 1.00 93.00 81 ASP A O 1
ATOM 649 N N . TRP A 1 82 ? -10.179 8.571 5.198 1.00 95.75 82 TRP A N 1
ATOM 650 C CA . TRP A 1 82 ? -10.170 7.619 6.308 1.00 95.75 82 TRP A CA 1
ATOM 651 C C . TRP A 1 82 ? -10.171 6.148 5.853 1.00 95.75 82 TRP A C 1
ATOM 653 O O . TRP A 1 82 ? -9.674 5.293 6.581 1.00 95.75 82 TRP A O 1
ATOM 663 N N . GLU A 1 83 ? -10.683 5.834 4.656 1.00 96.44 83 GLU A N 1
ATOM 664 C CA . GLU A 1 83 ? -10.592 4.481 4.080 1.00 96.44 83 GLU A CA 1
ATOM 665 C C . GLU A 1 83 ? -9.156 4.183 3.638 1.00 96.44 83 GLU A C 1
ATOM 667 O O . GLU A 1 83 ? -8.673 3.068 3.826 1.00 96.44 83 GLU A O 1
ATOM 672 N N . MET A 1 84 ? -8.453 5.192 3.113 1.00 95.56 84 MET A N 1
ATOM 673 C CA . MET A 1 84 ? -7.021 5.114 2.827 1.00 95.56 84 MET A CA 1
ATOM 674 C C . MET A 1 84 ? -6.216 4.918 4.115 1.00 95.56 84 MET A C 1
ATOM 676 O O . MET A 1 84 ? -5.373 4.026 4.170 1.00 95.56 84 MET A O 1
ATOM 680 N N . ASN A 1 85 ? -6.533 5.665 5.178 1.00 97.00 85 ASN A N 1
ATOM 681 C CA . ASN A 1 85 ? -5.889 5.482 6.482 1.00 97.00 85 ASN A CA 1
ATOM 682 C C . ASN A 1 85 ? -6.073 4.051 7.010 1.00 97.00 85 ASN A C 1
ATOM 684 O O . ASN A 1 85 ? -5.126 3.459 7.517 1.00 97.00 85 ASN A O 1
ATOM 688 N N . ALA A 1 86 ? -7.268 3.473 6.849 1.00 97.81 86 ALA A N 1
ATOM 689 C CA . ALA A 1 86 ? -7.528 2.090 7.235 1.00 97.81 86 ALA A CA 1
ATOM 690 C C . ALA A 1 86 ? -6.699 1.080 6.426 1.00 97.81 86 ALA A C 1
ATOM 692 O O . ALA A 1 86 ? -6.190 0.126 7.007 1.00 97.81 86 ALA A O 1
ATOM 693 N N . LEU A 1 87 ? -6.548 1.283 5.110 1.00 97.50 87 LEU A N 1
ATOM 694 C CA . LEU A 1 87 ? -5.709 0.429 4.260 1.00 97.50 87 LEU A CA 1
ATOM 695 C C . LEU A 1 87 ? -4.240 0.487 4.688 1.00 97.50 87 LEU A C 1
ATOM 697 O O . LEU A 1 87 ? -3.639 -0.564 4.896 1.00 97.50 87 LEU A O 1
ATOM 701 N N . ILE A 1 88 ? -3.696 1.696 4.873 1.00 97.50 88 ILE A N 1
ATOM 702 C CA . ILE A 1 88 ? -2.299 1.890 5.284 1.00 97.50 88 ILE A CA 1
ATOM 703 C C . ILE A 1 88 ? -2.053 1.264 6.658 1.00 97.50 88 ILE A C 1
ATOM 705 O O . ILE A 1 88 ? -1.123 0.478 6.817 1.00 97.50 88 ILE A O 1
ATOM 709 N N . ALA A 1 89 ? -2.920 1.528 7.639 1.00 97.69 89 ALA A N 1
ATOM 710 C CA . ALA A 1 89 ? -2.797 0.919 8.962 1.00 97.69 89 ALA A CA 1
ATOM 711 C C . ALA A 1 89 ? -2.850 -0.616 8.891 1.00 97.69 89 ALA A C 1
ATOM 713 O O . ALA A 1 89 ? -2.056 -1.297 9.536 1.00 97.69 89 ALA A O 1
ATOM 714 N N . ALA A 1 90 ? -3.733 -1.174 8.058 1.00 96.69 90 ALA A N 1
ATOM 715 C CA . ALA A 1 90 ? -3.902 -2.615 7.939 1.00 96.69 90 ALA A CA 1
ATOM 716 C C . ALA A 1 90 ? -2.652 -3.339 7.432 1.00 96.69 90 ALA A C 1
ATOM 718 O O . ALA A 1 90 ? -2.321 -4.386 7.990 1.00 96.69 90 ALA A O 1
ATOM 719 N N . PHE A 1 91 ? -1.964 -2.797 6.418 1.00 95.44 91 PHE A N 1
ATOM 720 C CA . PHE A 1 91 ? -0.747 -3.409 5.869 1.00 95.44 91 PHE A CA 1
ATOM 721 C C . PHE A 1 91 ? 0.551 -2.991 6.576 1.00 95.44 91 PHE A C 1
ATOM 723 O O . PHE A 1 91 ? 1.607 -3.572 6.325 1.00 95.44 91 PHE A O 1
ATOM 730 N N . LEU A 1 92 ? 0.485 -2.062 7.531 1.00 96.31 92 LEU A N 1
ATOM 731 C CA . LEU A 1 92 ? 1.594 -1.771 8.446 1.00 96.31 92 LEU A CA 1
ATOM 732 C C . LEU A 1 92 ? 1.453 -2.444 9.815 1.00 96.31 92 LEU A C 1
ATOM 734 O O . LEU A 1 92 ? 2.434 -2.550 10.541 1.00 96.31 92 LEU A O 1
ATOM 738 N N . SER A 1 93 ? 0.257 -2.918 10.166 1.00 94.88 93 SER A N 1
ATOM 739 C CA . SER A 1 93 ? 0.003 -3.444 11.503 1.00 94.88 93 SER A CA 1
ATOM 740 C C . SER A 1 93 ? 0.756 -4.751 11.798 1.00 94.88 93 SER A C 1
ATOM 742 O O . SER A 1 93 ? 0.603 -5.722 11.050 1.00 94.88 93 SER A O 1
ATOM 744 N N . PRO A 1 94 ? 1.470 -4.826 12.932 1.00 91.94 94 PRO A N 1
ATOM 745 C CA . PRO A 1 94 ? 2.095 -6.047 13.427 1.00 91.94 94 PRO A CA 1
ATOM 746 C C . PRO A 1 94 ? 1.081 -7.052 13.986 1.00 91.94 94 PRO A C 1
ATOM 748 O O . PRO A 1 94 ? 1.447 -8.197 14.237 1.00 91.94 94 PRO A O 1
ATOM 751 N N . LEU A 1 95 ? -0.206 -6.691 14.124 1.00 92.38 95 LEU A N 1
ATOM 752 C CA . LEU A 1 95 ? -1.264 -7.665 14.429 1.00 92.38 95 LEU A CA 1
ATOM 753 C C . LEU A 1 95 ? -1.273 -8.820 13.421 1.00 92.38 95 LEU A C 1
ATOM 755 O O . LEU A 1 95 ? -1.709 -9.914 13.766 1.00 92.38 95 LEU A O 1
ATOM 759 N N . ARG A 1 96 ? -0.801 -8.591 12.187 1.00 91.81 96 ARG A N 1
ATOM 760 C CA . ARG A 1 96 ? -0.699 -9.627 11.151 1.00 91.81 96 ARG A CA 1
ATOM 761 C C . ARG A 1 96 ? 0.324 -10.718 11.468 1.00 91.81 96 ARG A C 1
ATOM 763 O O . ARG A 1 96 ? 0.194 -11.822 10.945 1.00 91.81 96 ARG A O 1
ATOM 770 N N . ASP A 1 97 ? 1.309 -10.426 12.310 1.00 90.75 97 ASP A N 1
ATOM 771 C CA . ASP A 1 97 ? 2.416 -11.342 12.586 1.00 90.75 97 ASP A CA 1
ATOM 772 C C . ASP A 1 97 ? 2.065 -12.368 13.679 1.00 90.75 97 ASP A C 1
ATOM 774 O O . ASP A 1 97 ? 2.738 -13.391 13.814 1.00 90.75 97 ASP A O 1
ATOM 778 N N . ASP A 1 98 ? 0.987 -12.140 14.440 1.00 93.00 98 ASP A N 1
ATOM 779 C CA . ASP A 1 98 ? 0.551 -13.016 15.530 1.00 93.00 98 ASP A CA 1
ATOM 780 C C . 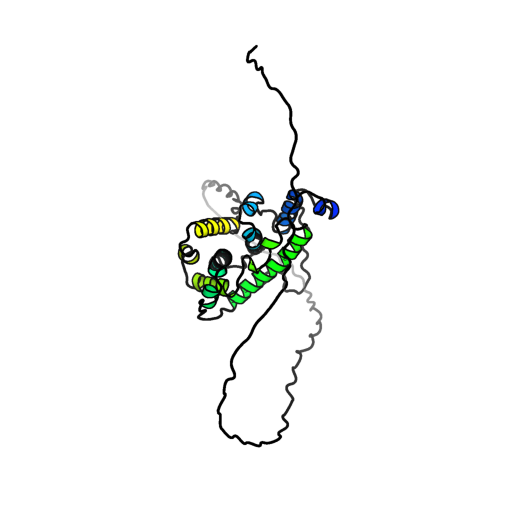ASP A 1 98 ? -0.871 -13.552 15.311 1.00 93.00 98 ASP A C 1
ATOM 782 O O . ASP A 1 98 ? -1.882 -12.879 15.535 1.00 93.00 98 ASP A O 1
ATOM 786 N N . LEU A 1 99 ? -0.959 -14.837 14.956 1.00 92.94 99 LEU A N 1
ATOM 787 C CA . LEU A 1 99 ? -2.227 -15.539 14.749 1.00 92.94 99 LEU A CA 1
ATOM 788 C C . LEU A 1 99 ? -3.157 -15.502 15.971 1.00 92.94 99 LEU A C 1
ATOM 790 O O . LEU A 1 99 ? -4.379 -15.519 15.798 1.00 92.94 99 LEU A O 1
ATOM 794 N N . ASN A 1 100 ? -2.628 -15.468 17.197 1.00 95.00 100 ASN A N 1
ATOM 795 C CA . ASN A 1 100 ? -3.461 -15.380 18.397 1.00 95.00 100 ASN A CA 1
ATOM 796 C C . ASN A 1 100 ? -4.108 -14.000 18.508 1.00 95.00 100 ASN A C 1
ATOM 798 O O . ASN A 1 100 ? -5.295 -13.910 18.828 1.00 95.00 100 ASN A O 1
ATOM 802 N N . GLN A 1 101 ? -3.369 -12.943 18.165 1.00 94.19 101 GLN A N 1
ATOM 803 C CA . GLN A 1 101 ? -3.906 -11.585 18.119 1.00 94.19 101 GLN A CA 1
ATOM 804 C C . GLN A 1 101 ? -4.966 -11.453 17.023 1.00 94.19 101 GLN A C 1
ATOM 806 O O . GLN A 1 101 ? -6.068 -10.986 17.308 1.00 94.19 101 GLN A O 1
ATOM 811 N N . ILE A 1 102 ? -4.720 -11.978 15.815 1.00 95.12 102 ILE A N 1
ATOM 812 C CA . ILE A 1 102 ? -5.730 -11.996 14.738 1.00 95.12 102 ILE A CA 1
ATOM 813 C C . ILE A 1 102 ? -6.997 -12.730 15.187 1.00 95.12 102 ILE A C 1
ATOM 815 O O . ILE A 1 102 ? -8.116 -12.264 14.951 1.00 95.12 102 ILE A O 1
ATOM 819 N N . ARG A 1 103 ? -6.862 -13.881 15.858 1.00 95.06 103 ARG A N 1
ATOM 820 C CA . ARG A 1 103 ? -8.009 -14.634 16.394 1.00 95.06 103 ARG A CA 1
ATOM 821 C C . ARG A 1 103 ? -8.789 -13.820 17.423 1.00 95.06 103 ARG A C 1
ATOM 823 O O . ARG A 1 103 ? -10.016 -13.794 17.329 1.00 95.06 103 ARG A O 1
ATOM 830 N N . ALA A 1 104 ? -8.094 -13.119 18.314 1.00 95.44 104 ALA A N 1
ATOM 831 C CA . ALA A 1 104 ? -8.685 -12.290 19.361 1.00 95.44 104 ALA A CA 1
ATOM 832 C C . ALA A 1 104 ? -9.414 -11.039 18.837 1.00 95.44 104 ALA A C 1
ATOM 834 O O . ALA A 1 104 ? -10.256 -10.492 19.549 1.00 95.44 104 ALA A O 1
ATOM 835 N N . ILE A 1 105 ? -9.155 -10.599 17.598 1.00 96.19 105 ILE A N 1
ATOM 836 C CA . ILE A 1 105 ? -9.909 -9.499 16.982 1.00 96.19 105 ILE A CA 1
ATOM 837 C C . ILE A 1 105 ? -11.404 -9.851 16.954 1.00 96.19 105 ILE A C 1
ATOM 839 O O . ILE A 1 105 ? -11.837 -10.749 16.223 1.00 96.19 105 ILE A O 1
ATOM 843 N N . ALA A 1 106 ? -12.199 -9.095 17.705 1.00 94.19 106 ALA A N 1
ATOM 844 C CA . ALA A 1 106 ? -13.652 -9.132 17.652 1.00 94.19 106 ALA A CA 1
ATOM 845 C C . ALA A 1 106 ? -14.154 -8.040 16.701 1.00 94.19 106 ALA A C 1
ATOM 847 O O . ALA A 1 106 ? -13.925 -6.849 16.920 1.00 94.19 106 ALA A O 1
ATOM 848 N N . LEU A 1 107 ? -14.836 -8.446 15.630 1.00 95.12 107 LEU A N 1
ATOM 849 C CA . LEU A 1 107 ? -15.498 -7.517 14.719 1.00 95.12 107 LEU A CA 1
ATOM 850 C C . LEU A 1 107 ? -16.961 -7.373 15.158 1.00 95.12 107 LEU A C 1
ATOM 852 O O . LEU A 1 107 ? -17.704 -8.348 15.053 1.00 95.12 107 LEU A O 1
ATOM 856 N N . PRO A 1 108 ? -17.406 -6.193 15.632 1.00 94.56 108 PRO A N 1
ATOM 857 C CA . PRO A 1 108 ? -18.784 -6.015 16.100 1.00 94.56 108 PRO A CA 1
ATOM 858 C C . PRO A 1 108 ? -19.814 -6.147 14.970 1.00 94.56 108 PRO A C 1
ATOM 860 O O . PRO A 1 108 ? -20.987 -6.405 15.221 1.00 94.56 108 PRO A O 1
ATOM 863 N N . ARG A 1 109 ? -19.387 -5.945 13.719 1.00 95.44 109 ARG A N 1
ATOM 864 C CA . ARG A 1 109 ? -20.180 -6.149 12.504 1.00 95.44 109 ARG A CA 1
ATOM 865 C C . ARG A 1 109 ? -19.264 -6.310 11.297 1.00 95.44 109 ARG A C 1
ATOM 867 O O . ARG A 1 109 ? -18.114 -5.880 11.343 1.00 95.44 109 ARG A O 1
ATOM 874 N N . ILE A 1 110 ? -19.818 -6.829 10.205 1.00 97.19 110 ILE A N 1
ATOM 875 C CA . ILE A 1 110 ? -19.188 -6.790 8.884 1.00 97.19 110 ILE A CA 1
ATOM 876 C C . ILE A 1 110 ? -19.794 -5.638 8.079 1.00 97.19 110 ILE A C 1
ATOM 878 O O . ILE A 1 110 ? -20.990 -5.615 7.798 1.00 97.19 110 ILE A O 1
ATOM 882 N N . ASP A 1 111 ? -18.968 -4.661 7.725 1.00 97.88 111 ASP A N 1
ATOM 883 C CA . ASP A 1 111 ? -19.330 -3.526 6.881 1.00 97.88 111 ASP A CA 1
ATOM 884 C C . ASP A 1 111 ? -19.173 -3.864 5.386 1.00 97.88 111 ASP A C 1
ATOM 886 O O . ASP A 1 111 ? -18.085 -4.208 4.919 1.00 97.88 111 ASP A O 1
ATOM 890 N N . ALA A 1 112 ? -20.257 -3.745 4.614 1.00 97.69 112 ALA A N 1
ATOM 891 C CA . ALA A 1 112 ? -20.259 -4.072 3.186 1.00 97.69 112 ALA A CA 1
ATOM 892 C C . ALA A 1 112 ? -19.301 -3.190 2.364 1.00 97.69 112 ALA A C 1
ATOM 894 O O . ALA A 1 112 ? -18.671 -3.665 1.417 1.00 97.69 112 ALA A O 1
ATOM 895 N N . ARG A 1 113 ? -19.138 -1.910 2.731 1.00 96.81 113 ARG A N 1
ATOM 896 C CA . ARG A 1 113 ? -18.202 -1.018 2.037 1.00 96.81 113 ARG A CA 1
ATOM 897 C C . ARG A 1 113 ? -16.759 -1.429 2.319 1.00 96.81 113 ARG A C 1
ATOM 899 O O . ARG A 1 113 ? -15.964 -1.404 1.384 1.00 96.81 113 ARG A O 1
ATOM 906 N N . ALA A 1 114 ? -16.441 -1.867 3.538 1.00 97.81 114 ALA A N 1
ATOM 907 C CA . ALA A 1 114 ? -15.126 -2.431 3.846 1.00 97.81 114 ALA A CA 1
ATOM 908 C C . ALA A 1 114 ? -14.825 -3.644 2.956 1.00 97.81 114 ALA A C 1
ATOM 910 O O . ALA A 1 114 ? -13.772 -3.696 2.327 1.00 97.81 114 ALA A O 1
ATOM 911 N N . VAL A 1 115 ? -15.774 -4.579 2.827 1.00 97.94 115 VAL A N 1
ATOM 912 C CA . VAL A 1 115 ? -15.621 -5.756 1.952 1.00 97.94 115 VAL A CA 1
ATOM 913 C C . VAL A 1 115 ? -15.373 -5.338 0.499 1.00 97.94 115 VAL A C 1
ATOM 915 O O . VAL A 1 115 ? -14.476 -5.876 -0.145 1.00 97.94 115 VAL A O 1
ATOM 918 N N . HIS A 1 116 ? -16.093 -4.335 -0.011 1.00 96.94 116 HIS A N 1
ATOM 919 C CA . HIS A 1 116 ? -15.855 -3.812 -1.360 1.00 96.94 116 HIS A CA 1
ATOM 920 C C . HIS A 1 116 ? -14.474 -3.163 -1.524 1.00 96.94 116 HIS A C 1
ATOM 922 O O . HIS A 1 116 ? -13.828 -3.373 -2.547 1.00 96.94 116 HIS A O 1
ATOM 928 N N . VAL A 1 117 ? -14.009 -2.382 -0.544 1.00 96.81 117 VAL A N 1
ATOM 929 C CA . VAL A 1 117 ? -12.666 -1.774 -0.576 1.00 96.81 117 VAL A CA 1
ATOM 930 C C . VAL A 1 117 ? -11.587 -2.858 -0.566 1.00 96.81 117 VAL A C 1
ATOM 932 O O . VAL A 1 117 ? -10.690 -2.825 -1.405 1.00 96.81 117 VAL A O 1
ATOM 935 N N . ALA A 1 118 ? -11.720 -3.858 0.309 1.00 96.94 118 ALA A N 1
ATOM 936 C CA . ALA A 1 118 ? -10.831 -5.015 0.352 1.00 96.94 118 ALA A CA 1
ATOM 937 C C . ALA A 1 118 ? -10.809 -5.773 -0.983 1.00 96.94 118 ALA A C 1
ATOM 939 O O . ALA A 1 118 ? -9.740 -6.124 -1.474 1.00 96.94 118 ALA A O 1
ATOM 940 N N . ALA A 1 119 ? -11.973 -5.992 -1.601 1.00 96.12 119 ALA A N 1
ATOM 941 C CA . ALA A 1 119 ? -12.073 -6.670 -2.889 1.00 96.12 119 ALA A CA 1
ATOM 942 C C . ALA A 1 119 ? -11.385 -5.886 -4.019 1.00 96.12 119 ALA A C 1
ATOM 944 O O . ALA A 1 119 ? -10.688 -6.484 -4.837 1.00 96.12 119 ALA A O 1
ATOM 945 N N . ILE A 1 120 ? -11.536 -4.555 -4.053 1.00 95.19 120 ILE A N 1
ATOM 946 C CA . ILE A 1 120 ? -10.837 -3.689 -5.018 1.00 95.19 120 ILE A CA 1
ATOM 947 C C . ILE A 1 120 ? -9.324 -3.792 -4.822 1.00 95.19 120 ILE A C 1
ATOM 949 O O . ILE A 1 120 ? -8.598 -3.999 -5.792 1.00 95.19 120 ILE A O 1
ATOM 953 N N . PHE A 1 121 ? -8.857 -3.692 -3.577 1.00 95.75 121 PHE A N 1
ATOM 954 C CA . PHE A 1 121 ? -7.437 -3.783 -3.251 1.00 95.75 121 PHE A CA 1
ATOM 955 C C . PHE A 1 121 ? -6.844 -5.147 -3.635 1.00 95.75 121 PHE A C 1
ATOM 957 O O . PHE A 1 121 ? -5.834 -5.207 -4.331 1.00 95.75 121 PHE A O 1
ATOM 964 N N . MET A 1 122 ? -7.517 -6.245 -3.277 1.00 95.38 122 MET A N 1
ATOM 965 C CA . MET A 1 122 ? -7.093 -7.604 -3.631 1.00 95.38 122 MET A CA 1
ATOM 966 C C . MET A 1 122 ? -7.099 -7.850 -5.142 1.00 95.38 122 MET A C 1
ATOM 968 O O . MET A 1 122 ? -6.200 -8.509 -5.659 1.00 95.38 122 MET A O 1
ATOM 972 N N . LYS A 1 123 ? -8.073 -7.298 -5.874 1.00 95.00 123 LYS A N 1
ATOM 973 C CA . LYS A 1 123 ? -8.074 -7.353 -7.342 1.00 95.00 123 LYS A CA 1
ATOM 974 C C . LYS A 1 123 ? -6.899 -6.568 -7.931 1.00 95.00 123 LYS A C 1
ATOM 976 O O . LYS A 1 123 ? -6.259 -7.047 -8.862 1.00 95.00 123 LYS A O 1
ATOM 981 N N . GLY A 1 124 ? -6.594 -5.399 -7.364 1.00 94.50 124 GLY A N 1
ATOM 982 C CA . GLY A 1 124 ? -5.395 -4.628 -7.693 1.00 94.50 124 GLY A CA 1
ATOM 983 C C . GLY A 1 124 ? -4.129 -5.455 -7.492 1.00 94.50 124 GLY A C 1
ATOM 984 O O . GLY A 1 124 ? -3.310 -5.535 -8.396 1.00 94.50 124 GLY A O 1
ATOM 985 N N . LEU A 1 125 ? -4.022 -6.161 -6.368 1.00 94.25 125 LEU A N 1
ATOM 986 C CA . LEU A 1 125 ? -2.881 -7.022 -6.076 1.00 94.25 125 LEU A CA 1
ATOM 987 C C . LEU A 1 125 ? -2.687 -8.142 -7.100 1.00 94.25 125 LEU A C 1
ATOM 989 O O . LEU A 1 125 ? -1.569 -8.353 -7.562 1.00 94.25 125 LEU A O 1
ATOM 993 N N . VAL A 1 126 ? -3.760 -8.830 -7.492 1.00 93.94 126 VAL A N 1
ATOM 994 C CA . VAL A 1 126 ? -3.683 -9.868 -8.533 1.00 93.94 126 VAL A CA 1
ATOM 995 C C . VAL A 1 126 ? -3.167 -9.282 -9.850 1.00 93.94 126 VAL A C 1
ATOM 997 O O . VAL A 1 126 ? -2.257 -9.843 -10.454 1.00 93.94 126 VAL A O 1
ATOM 1000 N N . ASN A 1 127 ? -3.686 -8.127 -10.271 1.00 95.06 127 ASN A N 1
ATOM 1001 C CA . ASN A 1 127 ? -3.235 -7.464 -11.498 1.00 95.06 127 ASN A CA 1
ATOM 1002 C C . ASN A 1 127 ? -1.776 -6.994 -11.405 1.00 95.06 127 ASN A C 1
ATOM 1004 O O . ASN A 1 127 ? -1.007 -7.175 -12.345 1.00 95.06 127 ASN A O 1
ATOM 1008 N N . PHE A 1 128 ? -1.379 -6.430 -10.265 1.00 95.31 128 PHE A N 1
ATOM 1009 C CA . PHE A 1 128 ? -0.008 -5.978 -10.037 1.00 95.31 128 PHE A CA 1
ATOM 1010 C C . PHE A 1 128 ? 0.975 -7.144 -9.991 1.00 95.31 128 PHE A C 1
ATOM 1012 O O . PHE A 1 128 ? 2.098 -7.002 -10.457 1.00 95.31 128 PHE A O 1
ATOM 1019 N N . TYR A 1 129 ? 0.562 -8.310 -9.495 1.00 94.00 129 TYR A N 1
ATOM 1020 C CA . TYR A 1 129 ? 1.387 -9.512 -9.556 1.00 94.00 129 TYR A CA 1
ATOM 1021 C C . TYR A 1 129 ? 1.696 -9.912 -11.006 1.00 94.00 129 TYR A C 1
ATOM 1023 O O . TYR A 1 129 ? 2.851 -10.180 -11.329 1.00 94.00 129 TYR A O 1
ATOM 1031 N N . PHE A 1 130 ? 0.693 -9.893 -11.894 1.00 94.44 130 PHE A N 1
ATOM 1032 C CA . PHE A 1 130 ? 0.913 -10.133 -13.325 1.00 94.44 130 PHE A CA 1
ATOM 1033 C C . PHE A 1 130 ? 1.809 -9.072 -13.960 1.00 94.44 130 PHE A C 1
ATOM 1035 O O . PHE A 1 130 ? 2.684 -9.418 -14.746 1.00 94.44 130 PHE A O 1
ATOM 1042 N N . LEU A 1 131 ? 1.629 -7.804 -13.591 1.00 94.62 131 LEU A N 1
ATOM 1043 C CA . LEU A 1 131 ? 2.472 -6.719 -14.082 1.00 94.62 131 LEU A CA 1
ATOM 1044 C C . LEU A 1 131 ? 3.940 -6.904 -13.661 1.00 94.62 131 LEU A C 1
ATOM 1046 O O . LEU A 1 131 ? 4.836 -6.832 -14.493 1.00 94.62 131 LEU A O 1
ATOM 1050 N N . ILE A 1 132 ? 4.190 -7.214 -12.388 1.00 94.12 132 ILE A N 1
ATOM 1051 C CA . ILE A 1 132 ? 5.539 -7.494 -11.873 1.00 94.12 132 ILE A CA 1
ATOM 1052 C C . ILE A 1 132 ? 6.152 -8.696 -12.595 1.00 94.12 132 ILE A C 1
ATOM 1054 O O . ILE A 1 132 ? 7.328 -8.656 -12.943 1.00 94.12 132 ILE A O 1
ATOM 1058 N N . ALA A 1 133 ? 5.367 -9.747 -12.844 1.00 93.56 133 ALA A N 1
ATOM 1059 C CA . ALA A 1 133 ? 5.825 -10.911 -13.595 1.00 93.56 133 ALA A CA 1
ATOM 1060 C C . ALA A 1 133 ? 6.166 -10.568 -15.055 1.00 93.56 133 ALA A C 1
ATOM 1062 O O . ALA A 1 133 ? 7.165 -11.058 -15.571 1.00 93.56 133 ALA A O 1
ATOM 1063 N N . ALA A 1 134 ? 5.378 -9.705 -15.704 1.00 93.44 134 ALA A N 1
ATOM 1064 C CA . ALA A 1 134 ? 5.648 -9.231 -17.061 1.00 93.44 134 ALA A CA 1
ATOM 1065 C C . ALA A 1 134 ? 6.942 -8.403 -17.146 1.00 93.44 134 ALA A C 1
ATOM 1067 O O . ALA A 1 134 ? 7.648 -8.479 -18.147 1.00 93.44 134 ALA A O 1
ATOM 1068 N N . CYS A 1 135 ? 7.288 -7.678 -16.080 1.00 93.62 135 CYS A N 1
ATOM 1069 C CA . CYS A 1 135 ? 8.549 -6.942 -15.953 1.00 93.62 135 CYS A CA 1
ATOM 1070 C C . CYS A 1 135 ? 9.726 -7.798 -15.444 1.00 93.62 135 CYS A C 1
ATOM 1072 O O . CYS A 1 135 ? 10.731 -7.237 -15.023 1.00 93.62 135 CYS A O 1
ATOM 1074 N N . ASP A 1 136 ? 9.605 -9.129 -15.432 1.00 94.00 136 ASP A N 1
ATOM 1075 C CA . ASP A 1 136 ? 10.606 -10.064 -14.896 1.00 94.00 136 ASP A CA 1
ATOM 1076 C C . ASP A 1 136 ? 11.006 -9.793 -13.429 1.00 94.00 136 ASP A C 1
ATOM 1078 O O . ASP A 1 136 ? 12.170 -9.808 -13.036 1.00 94.00 136 ASP A O 1
ATOM 1082 N N . PHE A 1 137 ? 10.001 -9.561 -12.582 1.00 93.12 137 PHE A N 1
ATOM 1083 C CA . PHE A 1 137 ? 10.126 -9.497 -11.123 1.00 93.12 137 PHE A CA 1
ATOM 1084 C C . PHE A 1 137 ? 11.183 -8.503 -10.594 1.00 93.12 137 PHE A C 1
ATOM 1086 O O . PHE A 1 137 ? 12.066 -8.902 -9.830 1.00 93.12 137 PHE A O 1
ATOM 1093 N N . PRO A 1 138 ? 11.048 -7.186 -10.868 1.00 93.69 138 PRO A N 1
ATOM 1094 C CA . PRO A 1 138 ? 11.928 -6.162 -10.284 1.00 93.69 138 PRO A CA 1
ATOM 1095 C C . PRO A 1 138 ? 11.880 -6.131 -8.743 1.00 93.69 138 PRO A C 1
ATOM 1097 O O . PRO A 1 138 ? 12.811 -5.661 -8.081 1.00 93.69 138 PRO A O 1
ATOM 1100 N N . VAL A 1 139 ? 10.799 -6.661 -8.157 1.00 92.94 139 VAL A N 1
ATOM 1101 C CA . VAL A 1 139 ? 10.629 -6.907 -6.720 1.00 92.94 139 VAL A CA 1
ATOM 1102 C C . VAL A 1 139 ? 10.692 -8.413 -6.453 1.00 92.94 139 VAL A C 1
ATOM 1104 O O . VAL A 1 139 ? 9.998 -9.193 -7.105 1.00 92.94 139 VAL A O 1
ATOM 1107 N N . ASP A 1 140 ? 11.469 -8.823 -5.444 1.00 92.25 140 ASP A N 1
ATOM 1108 C CA . ASP A 1 140 ? 11.585 -10.231 -5.034 1.00 92.25 140 ASP A CA 1
ATOM 1109 C C . ASP A 1 140 ? 10.203 -10.843 -4.735 1.00 92.25 140 ASP A C 1
ATOM 1111 O O . ASP A 1 140 ? 9.409 -10.301 -3.958 1.00 92.25 140 ASP A O 1
ATOM 1115 N N . ARG A 1 141 ? 9.948 -12.015 -5.333 1.00 91.00 141 ARG A N 1
ATOM 1116 C CA . ARG A 1 141 ? 8.693 -12.773 -5.254 1.00 91.00 141 ARG A CA 1
ATOM 1117 C C . ARG A 1 141 ? 8.174 -12.942 -3.831 1.00 91.00 141 ARG A C 1
ATOM 1119 O O . ARG A 1 141 ? 6.965 -12.863 -3.621 1.00 91.00 141 ARG A O 1
ATOM 1126 N N . LYS A 1 142 ? 9.061 -13.133 -2.848 1.00 92.06 142 LYS A N 1
ATOM 1127 C CA . LYS A 1 142 ? 8.664 -13.327 -1.440 1.00 92.06 142 LYS A CA 1
ATOM 1128 C C . LYS A 1 142 ? 7.982 -12.102 -0.823 1.00 92.06 142 LYS A C 1
ATOM 1130 O O . LYS A 1 142 ? 7.296 -12.237 0.182 1.00 92.06 142 LYS A O 1
ATOM 1135 N N . ASN A 1 143 ? 8.180 -10.924 -1.412 1.00 92.56 143 ASN A N 1
ATOM 1136 C CA . ASN A 1 143 ? 7.637 -9.659 -0.926 1.00 92.56 143 ASN A CA 1
ATOM 1137 C C . ASN A 1 143 ? 6.321 -9.271 -1.614 1.00 92.56 143 ASN A C 1
ATOM 1139 O O . ASN A 1 143 ? 5.635 -8.373 -1.138 1.00 92.56 143 ASN A O 1
ATOM 1143 N N . VAL A 1 144 ? 5.962 -9.929 -2.722 1.00 91.38 144 VAL A N 1
ATOM 1144 C CA . VAL A 1 144 ? 4.764 -9.584 -3.513 1.00 91.38 144 VAL A CA 1
ATOM 1145 C C . VAL A 1 144 ? 3.579 -10.515 -3.251 1.00 91.38 144 VAL A C 1
ATOM 1147 O O . VAL A 1 144 ? 2.502 -10.345 -3.819 1.00 91.38 144 VAL A O 1
ATOM 1150 N N . VAL A 1 145 ? 3.768 -11.514 -2.388 1.00 90.19 145 VAL A N 1
ATOM 1151 C CA . VAL A 1 145 ? 2.711 -12.440 -1.981 1.00 90.19 145 VAL A CA 1
ATOM 1152 C C . VAL A 1 145 ? 1.728 -11.756 -1.021 1.00 90.19 145 VAL A C 1
ATOM 1154 O O . VAL A 1 145 ? 2.167 -11.062 -0.104 1.00 90.19 145 VAL A O 1
ATOM 1157 N N . PRO A 1 146 ? 0.404 -11.968 -1.163 1.00 87.25 146 PRO A N 1
ATOM 1158 C CA . PRO A 1 146 ? -0.593 -11.247 -0.368 1.00 87.25 146 PRO A CA 1
ATOM 1159 C C . PRO A 1 146 ? -0.410 -11.373 1.147 1.00 87.25 146 PRO A C 1
ATOM 1161 O O . PRO A 1 146 ? -0.586 -10.402 1.876 1.00 87.25 146 PRO A O 1
ATOM 1164 N N . TRP A 1 147 ? -0.013 -12.552 1.631 1.00 88.25 147 TRP A N 1
ATOM 1165 C CA . TRP A 1 147 ? 0.159 -12.807 3.064 1.00 88.25 147 TRP A CA 1
ATOM 1166 C C . TRP A 1 147 ? 1.340 -12.055 3.694 1.00 88.25 147 TRP A C 1
ATOM 1168 O O . TRP A 1 147 ? 1.430 -12.012 4.915 1.00 88.25 147 TRP A O 1
ATOM 1178 N N . ALA A 1 148 ? 2.226 -11.437 2.903 1.00 89.44 148 ALA A N 1
ATOM 1179 C CA . ALA A 1 148 ? 3.311 -10.612 3.437 1.00 89.44 148 ALA A CA 1
ATOM 1180 C C . ALA A 1 148 ? 2.808 -9.283 4.033 1.00 89.44 148 ALA A C 1
ATOM 1182 O O . ALA A 1 148 ? 3.472 -8.689 4.881 1.00 89.44 148 ALA A O 1
ATOM 1183 N N . PHE A 1 149 ? 1.640 -8.797 3.602 1.00 91.88 149 PHE A N 1
ATOM 1184 C CA . PHE A 1 149 ? 1.154 -7.473 3.998 1.00 91.88 149 PHE A CA 1
ATOM 1185 C C . PHE A 1 149 ? -0.367 -7.366 4.153 1.00 91.88 149 PHE A C 1
ATOM 1187 O O . PHE A 1 149 ? -0.852 -6.326 4.586 1.00 91.88 149 PHE A O 1
ATOM 1194 N N . TRP A 1 150 ? -1.147 -8.400 3.834 1.00 94.75 150 TRP A N 1
ATOM 1195 C CA . TRP A 1 150 ? -2.605 -8.316 3.857 1.00 94.75 150 TRP A CA 1
ATOM 1196 C C . TRP A 1 150 ? -3.261 -9.417 4.688 1.00 94.75 150 TRP A C 1
ATOM 1198 O O . TRP A 1 150 ? -3.038 -10.604 4.470 1.00 94.75 150 TRP A O 1
ATOM 1208 N N . ASP A 1 151 ? -4.162 -9.000 5.578 1.00 95.38 151 ASP A N 1
ATOM 1209 C CA . ASP A 1 151 ? -5.143 -9.859 6.237 1.00 95.38 151 ASP A CA 1
ATOM 1210 C C . ASP A 1 151 ? -6.499 -9.135 6.258 1.00 95.38 151 ASP A C 1
ATOM 1212 O O . ASP A 1 151 ? -6.612 -7.985 6.691 1.00 95.38 151 ASP A O 1
ATOM 1216 N N . GLY A 1 152 ? -7.549 -9.799 5.768 1.00 95.50 152 GLY A N 1
ATOM 1217 C CA . GLY A 1 152 ? -8.870 -9.185 5.626 1.00 95.50 152 GLY A CA 1
ATOM 1218 C C . GLY A 1 152 ? -9.551 -8.867 6.960 1.00 95.50 152 GLY A C 1
ATOM 1219 O O . GLY A 1 152 ? -10.319 -7.904 7.034 1.00 95.50 152 GLY A O 1
ATOM 1220 N N . LYS A 1 153 ? -9.267 -9.635 8.021 1.00 96.50 153 LYS A N 1
ATOM 1221 C CA . LYS A 1 153 ? -9.829 -9.427 9.363 1.00 96.50 153 LYS A CA 1
ATOM 1222 C C . LYS A 1 153 ? -9.140 -8.250 10.052 1.00 96.50 153 LYS A C 1
ATOM 1224 O O . LYS A 1 153 ? -9.830 -7.399 10.619 1.00 96.50 153 LYS A O 1
ATOM 1229 N N . VAL A 1 154 ? -7.813 -8.164 9.937 1.00 97.31 154 VAL A N 1
ATOM 1230 C CA . VAL A 1 154 ? -7.015 -7.016 10.400 1.00 97.31 154 VAL A CA 1
ATOM 1231 C C . VAL A 1 154 ? -7.442 -5.746 9.667 1.00 97.31 154 VAL A C 1
ATOM 1233 O O . VAL A 1 154 ? -7.742 -4.740 10.310 1.00 97.31 154 VAL A O 1
ATOM 1236 N N . PHE A 1 155 ? -7.591 -5.794 8.340 1.00 97.88 155 PHE A N 1
ATOM 1237 C CA . PHE A 1 155 ? -8.110 -4.654 7.584 1.00 97.88 155 PHE A CA 1
ATOM 1238 C C . PHE A 1 155 ? -9.492 -4.210 8.068 1.00 97.88 155 PHE A C 1
ATOM 1240 O O . PHE A 1 155 ? -9.711 -3.024 8.314 1.00 97.88 155 PHE A O 1
ATOM 1247 N N . HIS A 1 156 ? -10.424 -5.146 8.259 1.00 98.19 156 HIS A N 1
ATOM 1248 C CA . HIS A 1 156 ? -11.770 -4.807 8.715 1.00 98.19 156 HIS A CA 1
ATOM 1249 C C . HIS A 1 156 ? -11.770 -4.171 10.115 1.00 98.19 156 HIS A C 1
ATOM 1251 O O . HIS A 1 156 ? -12.552 -3.255 10.379 1.00 98.19 156 HIS A O 1
ATOM 1257 N N . HIS A 1 157 ? -10.872 -4.616 11.000 1.00 97.62 157 HIS A N 1
ATOM 1258 C CA . HIS A 1 157 ? -10.667 -4.016 12.318 1.00 97.62 157 HIS A CA 1
ATOM 1259 C C . HIS A 1 157 ? -10.260 -2.540 12.207 1.00 97.62 157 HIS A C 1
ATOM 1261 O O . HIS A 1 157 ? -10.921 -1.673 12.788 1.00 97.62 157 HIS A O 1
ATOM 1267 N N . TYR A 1 158 ? -9.236 -2.233 11.405 1.00 98.25 158 TYR A N 1
ATOM 1268 C CA . TYR A 1 158 ? -8.809 -0.849 11.173 1.00 98.25 158 TYR A CA 1
ATOM 1269 C C . TYR A 1 158 ? -9.859 -0.017 10.443 1.00 98.25 158 TYR A C 1
ATOM 1271 O O . TYR A 1 158 ? -10.049 1.150 10.778 1.00 98.25 158 TYR A O 1
ATOM 1279 N N . TYR A 1 159 ? -10.604 -0.614 9.514 1.00 98.50 159 TYR A N 1
ATOM 1280 C CA . TYR A 1 159 ? -11.686 0.065 8.807 1.00 98.50 159 TYR A CA 1
ATOM 1281 C C . TYR A 1 159 ? -12.762 0.586 9.764 1.00 98.50 159 TYR A C 1
ATOM 1283 O O . TYR A 1 159 ? -13.157 1.749 9.681 1.00 98.50 159 TYR A O 1
ATOM 1291 N N . LEU A 1 160 ? -13.224 -0.246 10.704 1.00 98.06 160 LEU A N 1
ATOM 1292 C CA . LEU A 1 160 ? -14.231 0.163 11.688 1.00 98.06 160 LEU A CA 1
ATOM 1293 C C . LEU A 1 160 ? -13.699 1.236 12.648 1.00 98.06 160 LEU A C 1
ATOM 1295 O O . LEU A 1 160 ? -14.446 2.154 12.999 1.00 98.06 160 LEU A O 1
ATOM 1299 N N . ARG A 1 161 ? -12.419 1.162 13.035 1.00 97.50 161 ARG A N 1
ATOM 1300 C CA . ARG A 1 161 ? -11.763 2.181 13.872 1.00 97.50 161 ARG A CA 1
ATOM 1301 C C . ARG A 1 161 ? -11.643 3.518 13.143 1.00 97.50 161 ARG A C 1
ATOM 1303 O O . ARG A 1 161 ? -12.091 4.533 13.670 1.00 97.50 161 ARG A O 1
ATOM 1310 N N . ALA A 1 162 ? -11.137 3.514 11.912 1.00 97.69 162 ALA A N 1
ATOM 1311 C CA . ALA A 1 162 ? -11.022 4.712 11.085 1.00 97.69 162 ALA A CA 1
ATOM 1312 C C . ALA A 1 162 ? -12.394 5.350 10.818 1.00 97.69 162 ALA A C 1
ATOM 1314 O O . ALA A 1 162 ? -12.561 6.558 10.969 1.00 97.69 162 ALA A O 1
ATOM 1315 N N . LYS A 1 163 ? -13.412 4.532 10.511 1.00 97.06 163 LYS A N 1
ATOM 1316 C CA . LYS A 1 163 ? -14.799 4.990 10.322 1.00 97.06 163 LYS A CA 1
ATOM 1317 C C . LYS A 1 163 ? -15.391 5.636 11.578 1.00 97.06 163 LYS A C 1
ATOM 1319 O O . LYS A 1 163 ? -16.255 6.499 11.462 1.00 97.06 163 LYS A O 1
ATOM 1324 N N . SER A 1 164 ? -14.932 5.217 12.756 1.00 96.44 164 SER A N 1
ATOM 1325 C CA . SER A 1 164 ? -15.345 5.768 14.055 1.00 96.44 164 SER A CA 1
ATOM 1326 C C . SER A 1 164 ? -14.524 6.992 14.482 1.00 96.44 164 SER A C 1
ATOM 1328 O O . SER A 1 164 ? -14.734 7.502 15.577 1.00 96.44 164 SER A O 1
ATOM 1330 N N . GLY A 1 165 ? -13.602 7.473 13.640 1.00 96.56 165 GLY A N 1
ATOM 1331 C CA . GLY A 1 165 ? -12.794 8.661 13.918 1.00 96.56 165 GLY A CA 1
ATOM 1332 C C . GLY A 1 165 ? -11.556 8.410 14.783 1.00 96.56 165 GLY A C 1
ATOM 1333 O O . GLY A 1 165 ? -11.079 9.344 15.424 1.00 96.56 165 GLY A O 1
ATOM 1334 N N . ALA A 1 166 ? -11.033 7.177 14.824 1.00 96.88 166 ALA A N 1
ATOM 1335 C CA . ALA A 1 166 ? -9.777 6.883 15.518 1.00 96.88 166 ALA A CA 1
ATOM 1336 C C . ALA A 1 166 ? -8.622 7.752 14.991 1.00 96.88 166 ALA A C 1
ATOM 1338 O O . ALA A 1 166 ? -8.524 8.009 13.785 1.00 96.88 166 ALA A O 1
ATOM 1339 N N . LYS A 1 167 ? -7.730 8.183 15.890 1.00 96.50 167 LYS A N 1
ATOM 1340 C CA . LYS A 1 167 ? -6.551 8.960 15.495 1.00 96.50 167 LYS A CA 1
ATOM 1341 C C . LYS A 1 167 ? -5.555 8.055 14.774 1.00 96.50 167 LYS A C 1
ATOM 1343 O O . LYS A 1 167 ? -5.502 6.851 15.016 1.00 96.50 167 LYS A O 1
ATOM 1348 N N . ILE A 1 168 ? -4.740 8.648 13.901 1.00 96.12 168 ILE A N 1
ATOM 1349 C CA . ILE A 1 168 ? -3.684 7.917 13.181 1.00 96.12 168 ILE A CA 1
ATOM 1350 C C . ILE A 1 168 ? -2.717 7.260 14.169 1.00 96.12 168 ILE A C 1
ATOM 1352 O O . ILE A 1 168 ? -2.385 6.098 13.994 1.00 96.12 168 ILE A O 1
ATOM 1356 N N . ASP A 1 169 ? -2.353 7.962 15.241 1.00 96.12 169 ASP A N 1
ATOM 1357 C CA . ASP A 1 169 ? -1.484 7.434 16.295 1.00 96.12 169 ASP A CA 1
ATOM 1358 C C . ASP A 1 169 ? -2.045 6.149 16.938 1.00 96.12 169 ASP A C 1
ATOM 1360 O O . ASP A 1 169 ? -1.349 5.139 17.025 1.00 96.12 169 ASP A O 1
ATOM 1364 N N . ASP A 1 170 ? -3.347 6.132 17.255 1.00 95.12 170 ASP A N 1
ATOM 1365 C CA . ASP A 1 170 ? -4.025 4.942 17.787 1.00 95.12 170 ASP A CA 1
ATOM 1366 C C . ASP A 1 170 ? -4.030 3.787 16.768 1.00 95.12 170 ASP A C 1
ATOM 1368 O O . ASP A 1 170 ? -3.954 2.610 17.136 1.00 95.12 170 ASP A O 1
ATOM 1372 N N . MET A 1 171 ? -4.179 4.101 15.474 1.00 95.56 171 MET A N 1
ATOM 1373 C CA . MET A 1 171 ? -4.150 3.107 14.393 1.00 95.56 171 MET A CA 1
ATOM 1374 C C . MET A 1 171 ? -2.740 2.551 14.157 1.00 95.56 171 MET A C 1
ATOM 1376 O O . MET A 1 171 ? -2.598 1.393 13.777 1.00 95.56 171 MET A O 1
ATOM 1380 N N . CYS A 1 172 ? -1.709 3.335 14.448 1.00 96.19 172 CYS A N 1
ATOM 1381 C CA . CYS A 1 172 ? -0.315 2.905 14.428 1.00 96.19 172 CYS A CA 1
ATOM 1382 C C . CYS A 1 172 ? 0.116 2.224 15.739 1.00 96.19 172 CYS A C 1
ATOM 1384 O O . CYS A 1 172 ? 1.306 2.000 15.934 1.00 96.19 172 CYS A O 1
ATOM 1386 N N . 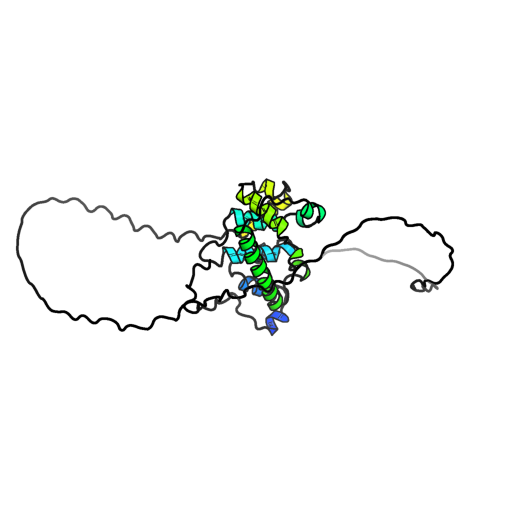GLU A 1 173 ? -0.821 1.902 16.641 1.00 91.94 173 GLU A N 1
ATOM 1387 C CA . GLU A 1 173 ? -0.549 1.260 17.939 1.00 91.94 173 GLU A CA 1
ATOM 1388 C C . GLU A 1 173 ? 0.461 2.038 18.803 1.00 91.94 173 GLU A C 1
ATOM 1390 O O . GLU A 1 173 ? 1.193 1.438 19.589 1.00 91.94 173 GLU A O 1
ATOM 1395 N N . HIS A 1 174 ? 0.520 3.367 18.643 1.00 92.75 174 HIS A N 1
ATOM 1396 C CA . HIS A 1 174 ? 1.492 4.250 19.304 1.00 92.75 174 HIS A CA 1
ATOM 1397 C C . HIS A 1 174 ? 2.965 3.874 19.044 1.00 92.75 174 HIS A C 1
ATOM 1399 O O . HIS A 1 174 ? 3.853 4.212 19.830 1.00 92.75 174 HIS A O 1
ATOM 1405 N N . LYS A 1 175 ? 3.237 3.166 17.940 1.00 94.81 175 LYS A N 1
ATOM 1406 C CA . LYS A 1 175 ? 4.585 2.796 17.496 1.00 94.81 175 LYS A CA 1
ATOM 1407 C C . LYS A 1 175 ? 5.134 3.869 16.565 1.00 94.81 175 LYS A C 1
ATOM 1409 O O . LYS A 1 175 ? 4.600 4.099 15.478 1.00 94.81 175 LYS A O 1
ATOM 1414 N N . GLU A 1 176 ? 6.204 4.533 16.989 1.00 95.81 176 GLU A N 1
ATOM 1415 C CA . GLU A 1 176 ? 6.769 5.692 16.293 1.00 95.81 176 GLU A CA 1
ATOM 1416 C C . GLU A 1 176 ? 7.278 5.333 14.889 1.00 95.81 176 GLU A C 1
ATOM 1418 O O . GLU A 1 176 ? 7.080 6.084 13.933 1.00 95.81 176 GLU A O 1
ATOM 1423 N N . GLU A 1 177 ? 7.899 4.165 14.740 1.00 95.69 177 GLU A N 1
ATOM 1424 C CA . GLU A 1 177 ? 8.395 3.646 13.467 1.00 95.69 177 GLU A CA 1
ATOM 1425 C C . GLU A 1 177 ? 7.262 3.400 12.463 1.00 95.69 177 GLU A C 1
ATOM 1427 O O . GLU A 1 177 ? 7.378 3.764 11.290 1.00 95.69 177 GLU A O 1
ATOM 1432 N N . ILE A 1 178 ? 6.134 2.865 12.938 1.00 96.50 178 ILE A N 1
ATOM 1433 C CA . ILE A 1 178 ? 4.942 2.635 12.120 1.00 96.50 178 ILE A CA 1
ATOM 1434 C C . ILE A 1 178 ? 4.306 3.968 11.749 1.00 96.50 178 ILE A C 1
ATOM 1436 O O . ILE A 1 178 ? 3.938 4.166 10.594 1.00 96.50 178 ILE A O 1
ATOM 1440 N N . LEU A 1 179 ? 4.213 4.902 12.697 1.00 97.62 179 LEU A N 1
ATOM 1441 C CA . LEU A 1 179 ? 3.659 6.228 12.453 1.00 97.62 179 LEU A CA 1
ATOM 1442 C C . LEU A 1 179 ? 4.463 6.999 11.397 1.00 97.62 179 LEU A C 1
ATOM 1444 O O . LEU A 1 179 ? 3.869 7.587 10.493 1.00 97.62 179 LEU A O 1
ATOM 1448 N N . LYS A 1 180 ? 5.799 6.965 11.466 1.00 97.00 180 LYS A N 1
ATOM 1449 C CA . LYS A 1 180 ? 6.675 7.590 10.460 1.00 97.00 180 LYS A CA 1
ATOM 1450 C C . LYS A 1 180 ? 6.432 7.008 9.072 1.00 97.00 180 LYS A C 1
ATOM 1452 O O . LYS A 1 180 ? 6.203 7.762 8.128 1.00 97.00 180 LYS A O 1
ATOM 1457 N N . LEU A 1 181 ? 6.426 5.679 8.964 1.00 97.06 181 LEU A N 1
ATOM 1458 C CA . LEU A 1 181 ? 6.190 4.987 7.699 1.00 97.06 181 LEU A CA 1
ATOM 1459 C C . LEU A 1 181 ? 4.774 5.249 7.161 1.00 97.06 181 LEU A C 1
ATOM 1461 O O . LEU A 1 181 ? 4.601 5.499 5.972 1.00 97.06 181 LEU A O 1
ATOM 1465 N N . PHE A 1 182 ? 3.767 5.267 8.036 1.00 97.81 182 PHE A N 1
ATOM 1466 C CA . PHE A 1 182 ? 2.392 5.617 7.689 1.00 97.81 182 PHE A CA 1
ATOM 1467 C C . PHE A 1 182 ? 2.316 7.014 7.069 1.00 97.81 182 PHE A C 1
ATOM 1469 O O . PHE A 1 182 ? 1.699 7.192 6.017 1.00 97.81 182 PHE A O 1
ATOM 1476 N N . VAL A 1 183 ? 2.925 8.012 7.721 1.00 96.44 183 VAL A N 1
ATOM 1477 C CA . VAL A 1 183 ? 2.910 9.403 7.251 1.00 96.44 183 VAL A CA 1
ATOM 1478 C C . VAL A 1 183 ? 3.625 9.518 5.910 1.00 96.44 183 VAL A C 1
ATOM 1480 O O . VAL A 1 183 ? 3.079 10.134 4.997 1.00 96.44 183 VAL A O 1
ATOM 1483 N N . ASP A 1 184 ? 4.789 8.888 5.754 1.00 96.00 184 ASP A N 1
ATOM 1484 C CA . ASP A 1 184 ? 5.536 8.916 4.493 1.00 96.00 184 ASP A CA 1
ATOM 1485 C C . ASP A 1 184 ? 4.717 8.314 3.337 1.00 96.00 184 ASP A C 1
ATOM 1487 O O . ASP A 1 184 ? 4.495 8.971 2.316 1.00 96.00 184 ASP A O 1
ATOM 1491 N N . ILE A 1 185 ? 4.127 7.131 3.544 1.00 96.44 185 ILE A N 1
ATOM 1492 C CA . ILE A 1 185 ? 3.235 6.493 2.565 1.00 96.44 185 ILE A CA 1
ATOM 1493 C C . ILE A 1 185 ? 2.050 7.395 2.228 1.00 96.44 185 ILE A C 1
ATOM 1495 O O . ILE A 1 185 ? 1.744 7.597 1.051 1.00 96.44 185 ILE A O 1
ATOM 1499 N N . LYS A 1 186 ? 1.388 7.967 3.240 1.00 94.81 186 LYS A N 1
ATOM 1500 C CA . LYS A 1 186 ? 0.245 8.856 3.020 1.00 94.81 186 LYS A CA 1
ATOM 1501 C C . LYS A 1 186 ? 0.649 10.070 2.185 1.00 94.81 186 LYS A C 1
ATOM 1503 O O . LYS A 1 186 ? -0.074 10.419 1.259 1.00 94.81 186 LYS A O 1
ATOM 1508 N N . THR A 1 187 ? 1.807 10.675 2.450 1.00 93.44 187 THR A N 1
ATOM 1509 C CA . THR A 1 187 ? 2.290 11.823 1.662 1.00 93.44 187 THR A CA 1
ATOM 1510 C C . THR A 1 187 ? 2.594 11.466 0.212 1.00 93.44 187 THR A C 1
ATOM 1512 O O . THR A 1 187 ? 2.419 12.317 -0.652 1.00 93.44 187 THR A O 1
ATOM 1515 N N . MET A 1 188 ? 3.009 10.227 -0.068 1.00 91.75 188 MET A N 1
ATOM 1516 C CA . MET A 1 188 ? 3.256 9.776 -1.436 1.00 91.75 188 MET A CA 1
ATOM 1517 C C . MET A 1 188 ? 1.967 9.455 -2.197 1.00 91.75 188 MET A C 1
ATOM 1519 O O . MET A 1 188 ? 1.883 9.712 -3.391 1.00 91.75 188 MET A O 1
ATOM 1523 N N . VAL A 1 189 ? 0.977 8.856 -1.530 1.00 89.44 189 VAL A N 1
ATOM 1524 C CA . VAL A 1 189 ? -0.279 8.423 -2.167 1.00 89.44 189 VAL A CA 1
ATOM 1525 C C . VAL A 1 189 ? -1.265 9.580 -2.336 1.00 89.44 189 VAL A C 1
ATOM 1527 O O . VAL A 1 189 ? -2.091 9.548 -3.246 1.00 89.44 189 VAL A O 1
ATOM 1530 N N . VAL A 1 190 ? -1.212 10.604 -1.477 1.00 81.12 190 VAL A N 1
ATOM 1531 C CA . VAL A 1 190 ? -2.043 11.803 -1.641 1.00 81.12 190 VAL A CA 1
ATOM 1532 C C . VAL A 1 190 ? -1.707 12.446 -2.990 1.00 81.12 190 VAL A C 1
ATOM 1534 O O . VAL A 1 190 ? -0.537 12.713 -3.259 1.00 81.12 190 VAL A O 1
ATOM 1537 N N . PRO A 1 191 ? -2.709 12.695 -3.852 1.00 64.62 191 PRO A N 1
ATOM 1538 C CA . PRO A 1 191 ? -2.452 13.200 -5.186 1.00 64.62 191 PRO A CA 1
ATOM 1539 C C . PRO A 1 191 ? -1.729 14.542 -5.089 1.00 64.62 191 PRO A C 1
ATOM 1541 O O . PRO A 1 191 ? -2.162 15.442 -4.363 1.00 64.62 191 PRO A O 1
ATOM 1544 N N . HIS A 1 192 ? -0.659 14.696 -5.867 1.00 54.34 192 HIS A N 1
ATOM 1545 C CA . HIS A 1 192 ? -0.175 16.015 -6.236 1.00 54.34 192 HIS A CA 1
ATOM 1546 C C . HIS A 1 192 ? -1.287 16.667 -7.057 1.00 54.34 192 HIS A C 1
ATOM 1548 O O . HIS A 1 192 ? -1.399 16.427 -8.253 1.00 54.34 192 HIS A O 1
ATOM 1554 N N . ILE A 1 193 ? -2.165 17.437 -6.415 1.00 46.62 193 ILE A N 1
ATOM 1555 C CA . ILE A 1 193 ? -3.044 18.358 -7.129 1.00 46.62 193 ILE A CA 1
ATOM 1556 C C . ILE A 1 193 ? -2.090 19.388 -7.746 1.00 46.62 193 ILE A C 1
ATOM 1558 O O . ILE A 1 193 ? -1.490 20.147 -6.977 1.00 46.62 193 ILE A O 1
ATOM 1562 N N . PRO A 1 194 ? -1.875 19.427 -9.077 1.00 43.59 194 PRO A N 1
ATOM 1563 C CA . PRO A 1 194 ? -1.205 20.581 -9.648 1.00 43.59 194 PRO A CA 1
ATOM 1564 C C . PRO A 1 194 ? -2.038 21.810 -9.257 1.00 43.59 194 PRO A C 1
ATOM 1566 O O . PRO A 1 194 ? -3.272 21.747 -9.346 1.00 43.59 194 PRO A O 1
ATOM 1569 N N . PRO A 1 195 ? -1.420 22.901 -8.766 1.00 37.97 195 PRO A N 1
ATOM 1570 C CA . PRO A 1 195 ? -2.166 24.115 -8.478 1.00 37.97 195 PRO A CA 1
ATOM 1571 C C . PRO A 1 195 ? -2.980 24.481 -9.727 1.00 37.97 195 PRO A C 1
ATOM 1573 O O . PRO A 1 195 ? -2.460 24.339 -10.840 1.00 37.97 195 PRO A O 1
ATOM 1576 N N . PRO A 1 196 ? -4.252 24.899 -9.578 1.00 41.00 196 PRO A N 1
ATOM 1577 C CA . PRO A 1 196 ? -5.033 25.332 -10.725 1.00 41.00 196 PRO A CA 1
ATOM 1578 C C . PRO A 1 196 ? -4.214 26.380 -11.488 1.00 41.00 196 PRO A C 1
ATOM 1580 O O . PRO A 1 196 ? -3.591 27.230 -10.840 1.00 41.00 196 PRO A O 1
ATOM 1583 N N . PRO A 1 197 ? -4.160 26.313 -12.832 1.00 49.19 197 PRO A N 1
ATOM 1584 C CA . PRO A 1 197 ? -3.422 27.293 -13.610 1.00 49.19 197 PRO A CA 1
ATOM 1585 C C . PRO A 1 197 ? -3.904 28.677 -13.188 1.00 49.19 197 PRO A C 1
ATOM 1587 O O . PRO A 1 197 ? -5.102 28.966 -13.233 1.00 49.19 197 PRO A O 1
ATOM 1590 N N . VAL A 1 198 ? -2.979 29.509 -12.705 1.00 54.88 198 VAL A N 1
ATOM 1591 C CA . VAL A 1 198 ? -3.266 30.905 -12.384 1.00 54.88 198 VAL A CA 1
ATOM 1592 C C . VAL A 1 198 ? -3.588 31.570 -13.713 1.00 54.88 198 VAL A C 1
ATOM 1594 O O . VAL A 1 198 ? -2.688 31.974 -14.443 1.00 54.88 198 VAL A O 1
ATOM 1597 N N . ILE A 1 199 ? -4.871 31.626 -14.066 1.00 57.47 199 ILE A N 1
ATOM 1598 C CA . ILE A 1 199 ? -5.338 32.447 -15.176 1.00 57.47 199 ILE A CA 1
ATOM 1599 C C . ILE A 1 199 ? -4.975 33.880 -14.774 1.00 57.47 199 ILE A C 1
ATOM 1601 O O . ILE A 1 199 ? -5.451 34.334 -13.725 1.00 57.47 199 ILE A O 1
ATOM 1605 N N . PRO A 1 200 ? -4.111 34.588 -15.527 1.00 48.69 200 PRO A N 1
ATOM 1606 C CA . PRO A 1 200 ? -3.816 35.979 -15.235 1.00 48.69 200 PRO A CA 1
ATOM 1607 C C . PRO A 1 200 ? -5.142 36.728 -15.194 1.00 48.69 200 PRO A C 1
ATOM 1609 O O . PRO A 1 200 ? -5.904 36.708 -16.162 1.00 48.69 200 PRO A O 1
ATOM 1612 N N . LYS A 1 201 ? -5.449 37.335 -14.044 1.00 50.44 201 LYS A N 1
ATOM 1613 C CA . LYS A 1 201 ? -6.611 38.210 -13.908 1.00 50.44 201 LYS A CA 1
ATOM 1614 C C . LYS A 1 201 ? -6.528 39.231 -15.052 1.00 50.44 201 LYS A C 1
ATOM 1616 O O . LYS A 1 201 ? -5.469 39.854 -15.180 1.00 50.44 201 LYS A O 1
ATOM 1621 N N . PRO A 1 202 ? -7.576 39.390 -15.883 1.00 55.25 202 PRO A N 1
ATOM 1622 C CA . PRO A 1 202 ? -7.572 40.418 -16.912 1.00 55.25 202 PRO A CA 1
ATOM 1623 C C . PRO A 1 202 ? -7.220 41.760 -16.259 1.00 55.25 202 PRO A C 1
ATOM 1625 O O . PRO A 1 202 ? -7.675 42.002 -15.130 1.00 55.25 202 PRO A O 1
ATOM 1628 N N . PRO A 1 203 ? -6.394 42.603 -16.903 1.00 50.00 203 PRO A N 1
ATOM 1629 C CA . PRO A 1 203 ? -6.072 43.918 -16.373 1.00 50.00 203 PRO A CA 1
ATOM 1630 C C . PRO A 1 203 ? -7.366 44.637 -16.006 1.00 50.00 203 PRO A C 1
ATOM 1632 O O . PRO A 1 203 ? -8.318 44.633 -16.786 1.00 50.00 203 PRO A O 1
ATOM 1635 N N . ALA A 1 204 ? -7.410 45.193 -14.795 1.00 52.62 204 ALA A N 1
ATOM 1636 C CA . ALA A 1 204 ? -8.522 46.023 -14.373 1.00 52.62 204 ALA A CA 1
ATOM 1637 C C . ALA A 1 204 ? -8.705 47.134 -15.411 1.00 52.62 204 ALA A C 1
ATOM 1639 O O . ALA A 1 204 ? -7.770 47.881 -15.696 1.00 52.62 204 ALA A O 1
ATOM 1640 N N . GLU A 1 205 ? -9.894 47.178 -15.998 1.00 49.75 205 GLU A N 1
ATOM 1641 C CA . GLU A 1 205 ? -10.321 48.208 -16.930 1.00 49.75 205 GLU A CA 1
ATOM 1642 C C . GLU A 1 205 ? -10.156 49.572 -16.242 1.00 49.75 205 GLU A C 1
ATOM 1644 O O . GLU A 1 205 ? -10.732 49.828 -15.179 1.00 49.75 205 GLU A O 1
ATOM 1649 N N . SER A 1 206 ? -9.274 50.410 -16.789 1.00 46.00 206 SER A N 1
ATOM 1650 C CA . SER A 1 206 ? -9.061 51.772 -16.305 1.00 46.00 206 SER A CA 1
ATOM 1651 C C . SER A 1 206 ? -10.360 52.571 -16.450 1.00 46.00 206 SER A C 1
ATOM 1653 O O . SER A 1 206 ? -11.019 52.458 -17.482 1.00 46.00 206 SER A O 1
ATOM 1655 N N . PRO A 1 207 ? -10.743 53.395 -15.460 1.00 44.53 207 PRO A N 1
ATOM 1656 C CA . PRO A 1 207 ? -11.992 54.139 -15.525 1.00 44.53 207 PRO A CA 1
ATOM 1657 C C . PRO A 1 207 ? -11.909 55.228 -16.602 1.00 44.53 207 PRO A C 1
ATOM 1659 O O . PRO A 1 207 ? -11.104 56.155 -16.495 1.00 44.53 207 PRO A O 1
ATOM 1662 N N . GLU A 1 208 ? -12.759 55.128 -17.626 1.00 41.50 208 GLU A N 1
ATOM 1663 C CA . GLU A 1 208 ? -12.984 56.216 -18.577 1.00 41.50 208 GLU A CA 1
ATOM 1664 C C . GLU A 1 208 ? -13.657 57.422 -17.889 1.00 41.50 208 GLU A C 1
ATOM 1666 O O . GLU A 1 208 ? -14.442 57.256 -16.944 1.00 41.50 208 GLU A O 1
ATOM 1671 N N . PRO A 1 209 ? -13.351 58.661 -18.319 1.00 40.66 209 PRO A N 1
ATOM 1672 C CA . PRO A 1 209 ? -13.787 59.859 -17.625 1.00 40.66 209 PRO A CA 1
ATOM 1673 C C . PRO A 1 209 ? -15.248 60.204 -17.930 1.00 40.66 209 PRO A C 1
ATOM 1675 O O . PRO A 1 209 ? -15.714 60.156 -19.065 1.00 40.66 209 PRO A O 1
ATOM 1678 N N . LYS A 1 210 ? -15.957 60.637 -16.883 1.00 39.34 210 LYS A N 1
ATOM 1679 C CA . LYS A 1 210 ? -17.307 61.204 -16.953 1.00 39.34 210 LYS A CA 1
ATOM 1680 C C . LYS A 1 210 ? -17.329 62.462 -17.830 1.00 39.34 210 LYS A C 1
ATOM 1682 O O . LYS A 1 210 ? -16.665 63.443 -17.503 1.00 39.34 210 LYS A O 1
ATOM 1687 N N . GLY A 1 211 ? -18.181 62.463 -18.854 1.00 35.47 211 GLY A N 1
ATOM 1688 C CA . GLY A 1 211 ? -18.557 63.641 -19.636 1.00 35.47 211 GLY A CA 1
ATOM 1689 C C . GLY A 1 211 ? -20.058 63.646 -19.938 1.00 35.47 211 GLY A C 1
ATOM 1690 O O . GLY A 1 211 ? -20.524 62.855 -20.745 1.00 35.47 211 GLY A O 1
ATOM 1691 N N . SER A 1 212 ? -20.784 64.501 -19.213 1.00 35.38 212 SER A N 1
ATOM 1692 C CA . SER A 1 212 ? -22.038 65.207 -19.552 1.00 35.38 212 SER A CA 1
ATOM 1693 C C . SER A 1 212 ? -23.029 64.626 -20.588 1.00 35.38 212 SER A C 1
ATOM 1695 O O . SER A 1 212 ? -22.773 64.641 -21.788 1.00 35.38 212 SER A O 1
ATOM 1697 N N . SER A 1 213 ? -24.243 64.313 -20.112 1.00 35.03 213 SER A N 1
ATOM 1698 C CA . SER A 1 213 ? -25.539 64.448 -20.826 1.00 35.03 213 SER A CA 1
ATOM 1699 C C . SER A 1 213 ? -25.755 65.892 -21.359 1.00 35.03 213 SER A C 1
ATOM 1701 O O . SER A 1 213 ? -25.025 66.768 -20.884 1.00 35.03 213 SER A O 1
ATOM 1703 N N . PRO A 1 214 ? -26.775 66.225 -22.196 1.00 48.41 214 PRO A N 1
ATOM 1704 C CA . PRO A 1 214 ? -28.024 65.488 -22.463 1.00 48.41 214 PRO A CA 1
ATOM 1705 C C . PRO A 1 214 ? -28.557 65.530 -23.923 1.00 48.41 214 PRO A C 1
ATOM 1707 O O . PRO A 1 214 ? -27.964 66.127 -24.808 1.00 48.41 214 PRO A O 1
ATOM 1710 N N . GLU A 1 215 ? -29.736 64.917 -24.085 1.00 30.23 215 GLU A N 1
ATOM 1711 C CA . GLU A 1 215 ? -30.808 65.195 -25.062 1.00 30.23 215 GLU A CA 1
ATOM 1712 C C . GLU A 1 215 ? -31.104 64.216 -26.220 1.00 30.23 215 GLU A C 1
ATOM 1714 O O . GLU A 1 215 ? -30.262 63.803 -27.009 1.00 30.23 215 GLU A O 1
ATOM 1719 N N . ASP A 1 216 ? -32.415 63.954 -26.267 1.00 31.98 216 ASP A N 1
ATOM 1720 C CA . ASP A 1 216 ? -33.327 63.655 -27.368 1.00 31.98 216 ASP A CA 1
ATOM 1721 C C . ASP A 1 216 ? -33.622 62.231 -27.895 1.00 31.98 216 ASP A C 1
ATOM 1723 O O . ASP A 1 216 ? -32.806 61.473 -28.409 1.00 31.98 216 ASP A O 1
ATOM 1727 N N . SER A 1 217 ? -34.919 61.923 -27.766 1.00 29.16 217 SER A N 1
ATOM 1728 C CA . SER A 1 217 ? -35.746 60.854 -28.352 1.00 29.16 217 SER A CA 1
ATOM 1729 C C . SER A 1 217 ? -36.103 61.166 -29.833 1.00 29.16 217 SER A C 1
ATOM 1731 O O . SER A 1 217 ? -35.711 62.222 -30.315 1.00 29.16 217 SER A O 1
ATOM 1733 N N . PRO A 1 218 ? -37.005 60.444 -30.554 1.00 48.47 218 PRO A N 1
ATOM 1734 C CA . PRO A 1 218 ? -37.369 59.014 -30.607 1.00 48.47 218 PRO A CA 1
ATOM 1735 C C . PRO A 1 218 ? -37.539 58.443 -32.063 1.00 48.47 218 PRO A C 1
ATOM 1737 O O . PRO A 1 218 ? -37.485 59.152 -33.059 1.00 48.47 218 PRO A O 1
ATOM 1740 N N . HIS A 1 219 ? -37.920 57.154 -32.153 1.00 36.66 219 HIS A N 1
ATOM 1741 C CA . HIS A 1 219 ? -38.782 56.506 -33.184 1.00 36.66 219 HIS A CA 1
ATOM 1742 C C . HIS A 1 219 ? -38.293 56.188 -34.624 1.00 36.66 219 HIS A C 1
ATOM 1744 O O . HIS A 1 219 ? -38.195 57.071 -35.465 1.00 36.66 219 HIS A O 1
ATOM 1750 N N . LYS A 1 220 ? -38.297 54.882 -34.983 1.00 34.44 220 LYS A N 1
ATOM 1751 C CA . LYS A 1 220 ? -39.167 54.181 -35.993 1.00 34.44 220 LYS A CA 1
ATOM 1752 C C . LYS A 1 220 ? -38.541 52.823 -36.386 1.00 34.44 220 LYS A C 1
ATOM 1754 O O . LYS A 1 220 ? -37.384 52.769 -36.760 1.00 34.44 220 LYS A O 1
ATOM 1759 N N . LYS A 1 221 ? -39.193 51.680 -36.128 1.00 34.19 221 LYS A N 1
ATOM 1760 C CA . LYS A 1 221 ? -40.216 50.931 -36.913 1.00 34.19 221 LYS A CA 1
ATOM 1761 C C . LYS A 1 221 ? -39.717 50.152 -38.149 1.00 34.19 221 LYS A C 1
ATOM 1763 O O . LYS A 1 221 ? -39.293 50.741 -39.130 1.00 34.19 221 LYS A O 1
ATOM 1768 N N . HIS A 1 222 ? -40.081 48.859 -38.115 1.00 32.59 222 HIS A N 1
ATOM 1769 C CA . HIS A 1 222 ? -40.311 47.894 -39.207 1.00 32.59 222 HIS A CA 1
ATOM 1770 C C . HIS A 1 222 ? -39.065 47.355 -39.932 1.00 32.59 222 HIS A C 1
ATOM 1772 O O . HIS A 1 222 ? -38.169 48.095 -40.285 1.00 32.59 222 HIS A O 1
ATOM 1778 N N . ARG A 1 223 ? -38.967 46.048 -40.213 1.00 33.88 223 ARG A N 1
ATOM 1779 C CA . ARG A 1 223 ? -39.955 45.281 -40.988 1.00 33.88 223 ARG A CA 1
ATOM 1780 C C . ARG A 1 223 ? -39.759 43.761 -40.844 1.00 33.88 223 ARG A C 1
ATOM 1782 O O . ARG A 1 223 ? -38.653 43.269 -40.682 1.00 33.88 223 ARG A O 1
ATOM 1789 N N . ARG A 1 224 ? -40.893 43.060 -40.928 1.00 29.42 224 ARG A N 1
ATOM 1790 C CA . ARG A 1 224 ? -41.097 41.604 -40.951 1.00 29.42 224 ARG A CA 1
ATOM 1791 C C . ARG A 1 224 ? -40.399 40.919 -42.133 1.00 29.42 224 ARG A C 1
ATOM 1793 O O . ARG A 1 224 ? -40.385 41.471 -43.230 1.00 29.42 224 ARG A O 1
ATOM 1800 N N . GLY A 1 225 ? -40.033 39.656 -41.921 1.00 30.39 225 GLY A N 1
ATOM 1801 C CA . GLY A 1 225 ? -39.826 38.645 -42.960 1.00 30.39 225 GLY A CA 1
ATOM 1802 C C . GLY A 1 225 ? -40.039 37.246 -42.378 1.00 30.39 225 GLY A C 1
ATOM 1803 O O . GLY A 1 225 ? -39.163 36.719 -41.709 1.00 30.39 225 GLY A O 1
ATOM 1804 N N . HIS A 1 226 ? -41.237 36.695 -42.585 1.00 34.81 226 HIS A N 1
ATOM 1805 C CA . HIS A 1 226 ? -41.619 35.302 -42.324 1.00 34.81 226 HIS A CA 1
ATOM 1806 C C . HIS A 1 226 ? -41.044 34.367 -43.398 1.00 34.81 226 HIS A C 1
ATOM 1808 O O . HIS A 1 226 ? -41.002 34.760 -44.561 1.00 34.81 226 HIS A O 1
ATOM 1814 N N . SER A 1 227 ? -40.749 33.112 -43.043 1.00 32.72 227 SER A N 1
ATOM 1815 C CA . SER A 1 227 ? -41.289 31.877 -43.673 1.00 32.72 227 SER A CA 1
ATOM 1816 C C . SER A 1 227 ? -40.536 30.648 -43.127 1.00 32.72 227 SER A C 1
ATOM 1818 O O . SER A 1 227 ? -39.314 30.627 -43.103 1.00 32.72 227 SER A O 1
ATOM 1820 N N . ASN A 1 228 ? -41.232 29.777 -42.386 1.00 31.81 228 ASN A N 1
ATOM 1821 C CA . ASN A 1 228 ? -41.821 28.479 -42.791 1.00 31.81 228 ASN A CA 1
ATOM 1822 C C . ASN A 1 228 ? -40.829 27.321 -42.556 1.00 31.81 228 ASN A C 1
ATOM 1824 O O . ASN A 1 228 ? -39.815 27.218 -43.226 1.00 31.81 228 ASN A O 1
ATOM 1828 N N . ALA A 1 229 ? -40.971 26.568 -41.462 1.00 32.66 229 ALA A N 1
ATOM 1829 C CA . ALA A 1 229 ? -41.848 25.398 -41.304 1.00 32.66 229 ALA A CA 1
ATOM 1830 C C . ALA A 1 229 ? -41.383 24.180 -42.119 1.00 32.66 229 ALA A C 1
ATOM 1832 O O . ALA A 1 229 ? -41.514 24.173 -43.338 1.00 32.66 229 ALA A O 1
ATOM 1833 N N . SER A 1 230 ? -40.924 23.131 -41.426 1.00 32.94 230 SER A N 1
ATOM 1834 C CA . SER A 1 230 ? -41.257 21.729 -41.726 1.00 32.94 230 SER A CA 1
ATOM 1835 C C . SER A 1 230 ? -40.805 20.810 -40.591 1.00 32.94 230 SER A C 1
ATOM 1837 O O . SER A 1 230 ? -39.626 20.650 -40.295 1.00 32.94 230 SER A O 1
ATOM 1839 N N . THR A 1 231 ? -41.812 20.237 -39.948 1.00 32.12 231 THR A N 1
ATOM 1840 C CA . THR A 1 231 ? -41.799 19.115 -39.016 1.00 32.12 231 THR A CA 1
ATOM 1841 C C . THR A 1 231 ? -41.429 17.816 -39.731 1.00 32.12 231 THR A C 1
ATOM 1843 O O . THR A 1 231 ? -42.092 17.458 -40.702 1.00 32.12 231 THR A O 1
ATOM 1846 N N . VAL A 1 232 ? -40.458 17.068 -39.204 1.00 35.66 232 VAL A N 1
ATOM 1847 C CA . VAL A 1 232 ? -40.278 15.637 -39.499 1.00 35.66 232 VAL A CA 1
ATOM 1848 C C . VAL A 1 232 ? -40.012 14.909 -38.182 1.00 35.66 232 VAL A C 1
ATOM 1850 O O . VAL A 1 232 ? -39.074 15.231 -37.455 1.00 35.66 232 VAL A O 1
ATOM 1853 N N . SER A 1 233 ? -40.892 13.965 -37.854 1.00 38.44 233 SER A N 1
ATOM 1854 C CA . SER A 1 233 ? -40.798 13.072 -36.697 1.00 38.44 233 SER A CA 1
ATOM 1855 C C . SER A 1 233 ? -39.797 11.931 -36.953 1.00 38.44 233 SER A C 1
ATOM 1857 O O . SER A 1 233 ? -39.656 11.505 -38.099 1.00 38.44 233 SER A O 1
ATOM 1859 N N . PRO A 1 234 ? -39.126 11.400 -35.914 1.00 49.44 234 PRO A N 1
ATOM 1860 C CA . PRO A 1 234 ? -38.170 10.304 -36.062 1.00 49.44 234 PRO A CA 1
ATOM 1861 C C . PRO A 1 234 ? -38.853 8.919 -36.135 1.00 49.44 234 PRO A C 1
ATOM 1863 O O . PRO A 1 234 ? -39.944 8.744 -35.584 1.00 49.44 234 PRO A O 1
ATOM 1866 N N . PRO A 1 235 ? -38.218 7.916 -36.774 1.00 40.59 235 PRO A N 1
ATOM 1867 C CA . PRO A 1 235 ? -38.731 6.549 -36.836 1.00 40.59 235 PRO A CA 1
ATOM 1868 C C . PRO A 1 235 ? -38.547 5.799 -35.505 1.00 40.59 235 PRO A C 1
ATOM 1870 O O . PRO A 1 235 ? -37.522 5.916 -34.835 1.00 40.59 235 PRO A O 1
ATOM 1873 N N . GLN A 1 236 ? -39.559 5.007 -35.144 1.00 41.53 236 GLN A N 1
ATOM 1874 C CA . GLN A 1 236 ? -39.562 4.099 -33.997 1.00 41.53 236 GLN A CA 1
ATOM 1875 C C . GLN A 1 236 ? -38.679 2.870 -34.265 1.00 41.53 236 GLN A C 1
ATOM 1877 O O . GLN A 1 236 ? -38.795 2.237 -35.314 1.00 41.53 236 GLN A O 1
ATOM 1882 N N . THR A 1 237 ? -37.851 2.496 -33.292 1.00 44.25 237 THR A N 1
ATOM 1883 C CA . THR A 1 237 ? -37.124 1.216 -33.234 1.00 44.25 237 THR A CA 1
ATOM 1884 C C . THR A 1 237 ? -37.587 0.378 -32.031 1.00 44.25 237 THR A C 1
ATOM 1886 O O . THR A 1 237 ? -38.115 0.932 -31.064 1.00 44.25 237 THR A O 1
ATOM 1889 N N . PRO A 1 238 ? -37.475 -0.964 -32.103 1.00 39.22 238 PRO A N 1
ATOM 1890 C CA . PRO A 1 238 ? -38.297 -1.891 -31.325 1.00 39.22 238 PRO A CA 1
ATOM 1891 C C . PRO A 1 238 ? -37.813 -2.089 -29.881 1.00 39.22 238 PRO A C 1
ATOM 1893 O O . PRO A 1 238 ? -36.621 -2.020 -29.587 1.00 39.22 238 PRO A O 1
ATOM 1896 N N . LEU A 1 239 ? -38.759 -2.401 -28.991 1.00 45.97 239 LEU A N 1
ATOM 1897 C CA . LEU A 1 239 ? -38.524 -2.793 -27.597 1.00 45.97 239 LEU A CA 1
ATOM 1898 C C . LEU A 1 239 ? -37.654 -4.068 -27.499 1.00 45.97 239 LEU A C 1
ATOM 1900 O O . LEU A 1 239 ? -37.924 -5.031 -28.220 1.00 45.97 239 LEU A O 1
ATOM 1904 N N . PRO A 1 240 ? -36.671 -4.135 -26.581 1.00 48.81 240 PRO A N 1
ATOM 1905 C CA . PRO A 1 240 ? -35.968 -5.377 -26.271 1.00 48.81 240 PRO A CA 1
ATOM 1906 C C . PRO A 1 240 ? -36.837 -6.318 -25.408 1.00 48.81 240 PRO A C 1
ATOM 1908 O O . PRO A 1 240 ? -37.649 -5.845 -24.606 1.00 48.81 240 PRO A O 1
ATOM 1911 N N . PRO A 1 241 ? -36.682 -7.649 -25.545 1.00 41.25 241 PRO A N 1
ATOM 1912 C CA . PRO A 1 241 ? -37.516 -8.626 -24.858 1.00 41.25 241 PRO A CA 1
ATOM 1913 C C . PRO A 1 241 ? -37.290 -8.643 -23.341 1.00 41.25 241 PRO A C 1
ATOM 1915 O O . PRO A 1 241 ? -36.185 -8.488 -22.822 1.00 41.25 241 PRO A O 1
ATOM 1918 N N . THR A 1 242 ? -38.404 -8.836 -22.645 1.00 39.19 242 THR A N 1
ATOM 1919 C CA . THR A 1 242 ? -38.591 -8.837 -21.198 1.00 39.19 242 THR A CA 1
ATOM 1920 C C . THR A 1 242 ? -37.818 -9.956 -20.488 1.00 39.19 242 THR A C 1
ATOM 1922 O O . THR A 1 242 ? -37.801 -11.095 -20.937 1.00 39.19 242 THR A O 1
ATOM 1925 N N . SER A 1 243 ? -37.219 -9.581 -19.352 1.00 34.97 243 SER A N 1
ATOM 1926 C CA . SER A 1 243 ? -36.919 -10.356 -18.136 1.00 34.97 243 SER A CA 1
ATOM 1927 C C . SER A 1 243 ? -37.047 -11.890 -18.202 1.00 34.97 243 SER A C 1
ATOM 1929 O O . SER A 1 243 ? -38.135 -12.440 -18.370 1.00 34.97 243 SER A O 1
ATOM 1931 N N . LEU A 1 244 ? -35.930 -12.576 -17.929 1.00 31.48 244 LEU A N 1
ATOM 1932 C CA . LEU A 1 244 ? -35.893 -13.986 -17.540 1.00 31.48 244 LEU A CA 1
ATOM 1933 C C . LEU A 1 244 ? -36.741 -14.207 -16.276 1.00 31.48 244 LEU A C 1
ATOM 1935 O O . LEU A 1 244 ? -36.315 -13.913 -15.159 1.00 31.48 244 LEU A O 1
ATOM 1939 N N . ALA A 1 245 ? -37.937 -14.756 -16.468 1.00 31.91 245 ALA A N 1
ATOM 1940 C CA . ALA A 1 245 ? -38.758 -15.305 -15.403 1.00 31.91 245 ALA A CA 1
ATOM 1941 C C . ALA A 1 245 ? -38.092 -16.577 -14.848 1.00 31.91 245 ALA A C 1
ATOM 1943 O O . ALA A 1 245 ? -38.026 -17.608 -15.518 1.00 31.91 245 ALA A O 1
ATOM 1944 N N . ILE A 1 246 ? -37.602 -16.511 -13.609 1.00 34.06 246 ILE A N 1
ATOM 1945 C CA . ILE A 1 246 ? -37.231 -17.699 -12.835 1.00 34.06 246 ILE A CA 1
ATOM 1946 C C . ILE A 1 246 ? -38.534 -18.377 -12.407 1.00 34.06 246 ILE A C 1
ATOM 1948 O O . ILE A 1 246 ? -39.269 -17.880 -11.555 1.00 34.06 246 ILE A O 1
ATOM 1952 N N . ASN A 1 247 ? -38.821 -19.505 -13.047 1.00 29.67 247 ASN A N 1
ATOM 1953 C CA . ASN A 1 247 ? -39.964 -20.358 -12.767 1.00 29.67 247 ASN A CA 1
ATOM 1954 C C . ASN A 1 247 ? -39.783 -21.034 -11.395 1.00 29.67 247 ASN A C 1
ATOM 1956 O O . ASN A 1 247 ? -38.977 -21.953 -11.246 1.00 29.67 247 ASN A O 1
ATOM 1960 N N . GLN A 1 248 ? -40.521 -20.566 -10.387 1.00 39.38 248 GLN A N 1
ATOM 1961 C CA . GLN A 1 248 ? -40.737 -21.297 -9.142 1.00 39.38 248 GLN A CA 1
ATOM 1962 C C . GLN A 1 248 ? -41.857 -22.310 -9.375 1.00 39.38 248 GLN A C 1
ATOM 1964 O O . GLN A 1 248 ? -43.027 -21.956 -9.305 1.00 39.38 248 GLN A O 1
ATOM 1969 N N . ASN A 1 249 ? -41.496 -23.560 -9.662 1.00 30.77 249 ASN A N 1
ATOM 1970 C CA . ASN A 1 249 ? -42.414 -24.692 -9.560 1.00 30.77 249 ASN A CA 1
ATOM 1971 C C . ASN A 1 249 ? -41.638 -25.994 -9.329 1.00 30.77 249 ASN A C 1
ATOM 1973 O O . ASN A 1 249 ? -41.277 -26.707 -10.262 1.00 30.77 249 ASN A O 1
ATOM 1977 N N . SER A 1 250 ? -41.424 -26.327 -8.058 1.00 33.19 250 SER A N 1
ATOM 1978 C CA . SER A 1 250 ? -41.316 -27.716 -7.616 1.00 33.19 250 SER A CA 1
ATOM 1979 C C . SER A 1 250 ? -42.093 -27.871 -6.309 1.00 33.19 250 SER A C 1
ATOM 1981 O O . SER A 1 250 ? -41.694 -27.413 -5.241 1.00 33.19 250 SER A O 1
ATOM 1983 N N . THR A 1 251 ? -43.276 -28.469 -6.414 1.00 33.78 251 THR A N 1
ATOM 1984 C CA . THR A 1 251 ? -44.089 -28.906 -5.277 1.00 33.78 251 THR A CA 1
ATOM 1985 C C . THR A 1 251 ? -43.619 -30.274 -4.759 1.00 33.78 251 THR A C 1
ATOM 1987 O O . THR A 1 251 ? -42.938 -31.015 -5.472 1.00 33.78 251 THR A O 1
ATOM 1990 N N . PRO A 1 252 ? -43.928 -30.605 -3.491 1.00 35.69 252 PRO A N 1
ATOM 1991 C CA . PRO A 1 252 ? -43.155 -31.542 -2.685 1.00 35.69 252 PRO A CA 1
ATOM 1992 C C . PRO A 1 252 ? -43.724 -32.965 -2.727 1.00 35.69 252 PRO A C 1
ATOM 1994 O O . PRO A 1 252 ? -44.938 -33.157 -2.690 1.00 35.69 252 PRO A O 1
ATOM 1997 N N . SER A 1 253 ? -42.852 -33.976 -2.684 1.00 29.52 253 SER A N 1
ATOM 1998 C CA . SER A 1 253 ? -43.260 -35.342 -2.331 1.00 29.52 253 SER A CA 1
ATOM 1999 C C . SER A 1 253 ? -43.030 -35.602 -0.844 1.00 29.52 253 SER A C 1
ATOM 2001 O O . SER A 1 253 ? -41.904 -35.579 -0.353 1.00 29.52 253 SER A O 1
ATOM 2003 N N . LYS A 1 254 ? -44.139 -35.850 -0.140 1.00 30.47 254 LYS A N 1
ATOM 2004 C CA . LYS A 1 254 ? -44.210 -36.450 1.196 1.00 30.47 254 LYS A CA 1
ATOM 2005 C C . LYS A 1 254 ? -43.855 -37.937 1.114 1.00 30.47 254 LYS A C 1
ATOM 2007 O O . LYS A 1 254 ? -44.515 -38.652 0.370 1.00 30.47 254 LYS A O 1
ATOM 2012 N N . VAL A 1 255 ? -42.967 -38.414 1.986 1.00 31.97 255 VAL A N 1
ATOM 2013 C CA . VAL A 1 255 ? -43.088 -39.746 2.607 1.00 31.97 255 VAL A CA 1
ATOM 2014 C C . VAL A 1 255 ? -42.759 -39.614 4.094 1.00 31.97 255 VAL A C 1
ATOM 2016 O O . VAL A 1 255 ? -41.865 -38.870 4.490 1.00 31.97 255 VAL A O 1
ATOM 2019 N N . ALA A 1 256 ? -43.584 -40.271 4.901 1.00 29.25 256 ALA A N 1
ATOM 2020 C CA . ALA A 1 256 ? -43.702 -40.136 6.338 1.00 29.25 256 ALA A CA 1
ATOM 2021 C C . ALA A 1 256 ? -42.641 -40.916 7.138 1.00 29.25 256 ALA A C 1
ATOM 2023 O O . ALA A 1 256 ? -42.213 -41.996 6.748 1.00 29.25 256 ALA A O 1
ATOM 2024 N N . SER A 1 257 ? -42.302 -40.317 8.281 1.00 29.86 257 SER A N 1
ATOM 2025 C CA . SER A 1 257 ? -42.038 -40.855 9.623 1.00 29.86 257 SER A CA 1
ATOM 2026 C C . SER A 1 257 ? -41.661 -42.327 9.819 1.00 29.86 257 SER A C 1
ATOM 2028 O O . SER A 1 257 ? -42.461 -43.211 9.534 1.00 29.86 257 SER A O 1
ATOM 2030 N N . GLN A 1 258 ? -40.593 -42.553 10.595 1.00 30.73 258 GLN A N 1
ATOM 2031 C CA . GLN A 1 258 ? -40.693 -43.306 11.855 1.00 30.73 258 GLN A CA 1
ATOM 2032 C C . GLN A 1 258 ? -39.526 -42.995 12.804 1.00 30.73 258 GLN A C 1
ATOM 2034 O O . GLN A 1 258 ? -38.400 -42.736 12.388 1.00 30.73 258 GLN A O 1
ATOM 2039 N N . ALA A 1 259 ? -39.858 -42.958 14.092 1.00 31.33 259 ALA A N 1
ATOM 2040 C CA . ALA A 1 259 ? -39.016 -42.599 15.220 1.00 31.33 259 ALA A CA 1
ATOM 2041 C C . ALA A 1 259 ? -38.519 -43.848 15.959 1.00 31.33 259 ALA A C 1
ATOM 2043 O O . ALA A 1 259 ? -39.274 -44.810 16.054 1.00 31.33 259 ALA A O 1
ATOM 2044 N N . SER A 1 260 ? -37.335 -43.767 16.576 1.00 29.97 260 SER A N 1
ATOM 2045 C CA . SER A 1 260 ? -37.040 -44.359 17.897 1.00 29.97 260 SER A CA 1
ATOM 2046 C C . SER A 1 260 ? -35.588 -44.089 18.319 1.00 29.97 260 SER A C 1
ATOM 2048 O O . SER A 1 260 ? -34.653 -44.504 17.638 1.00 29.97 260 SER A O 1
ATOM 2050 N N . SER A 1 261 ? -35.399 -43.439 19.470 1.00 31.14 261 SER A N 1
ATOM 2051 C CA . SER A 1 261 ? -34.213 -43.612 20.334 1.00 31.14 261 SER A CA 1
ATOM 2052 C C . SER A 1 261 ? -34.277 -44.996 21.019 1.00 31.14 261 SER A C 1
ATOM 2054 O O . SER A 1 261 ? -35.375 -45.559 21.063 1.00 31.14 261 SER A O 1
ATOM 2056 N N . PRO A 1 262 ? -33.176 -45.560 21.570 1.00 43.12 262 PRO A N 1
ATOM 2057 C CA . PRO A 1 262 ? -32.776 -45.201 22.942 1.00 43.12 262 PRO A CA 1
ATOM 2058 C C . PRO A 1 262 ? -31.254 -45.228 23.273 1.00 43.12 262 PRO A C 1
ATOM 2060 O O . PRO A 1 262 ? -30.462 -45.957 22.695 1.00 43.12 262 PRO A O 1
ATOM 2063 N N . THR A 1 263 ? -30.912 -44.381 24.250 1.00 31.03 263 THR A N 1
ATOM 2064 C CA . THR A 1 263 ? -29.949 -44.468 25.378 1.00 31.03 263 THR A CA 1
ATOM 2065 C C . THR A 1 263 ? -28.768 -45.465 25.452 1.00 31.03 263 THR A C 1
ATOM 2067 O O . THR A 1 263 ? -28.939 -46.668 25.313 1.00 31.03 263 THR A O 1
ATOM 2070 N N . ALA A 1 264 ? -27.662 -44.907 25.990 1.00 28.25 264 ALA A N 1
ATOM 2071 C CA . ALA A 1 264 ? -26.740 -45.426 27.028 1.00 28.25 264 ALA A CA 1
ATOM 2072 C C . ALA A 1 264 ? -25.323 -45.926 26.632 1.00 28.25 264 ALA A C 1
ATOM 2074 O O . ALA A 1 264 ? -25.136 -46.981 26.039 1.00 28.25 264 ALA A O 1
ATOM 2075 N N . SER A 1 265 ? -24.317 -45.164 27.093 1.00 29.44 265 SER A N 1
ATOM 2076 C CA . SER A 1 265 ? -22.939 -45.559 27.480 1.00 29.44 265 SER A CA 1
ATOM 2077 C C . SER A 1 265 ? -22.957 -46.672 28.565 1.00 29.44 265 SER A C 1
ATOM 2079 O O . SER A 1 265 ? -24.013 -46.806 29.188 1.00 29.44 265 SER A O 1
ATOM 2081 N N . PRO A 1 266 ? -21.855 -47.397 28.922 1.00 44.12 266 PRO A N 1
ATOM 2082 C CA . PRO A 1 266 ? -20.467 -46.904 29.026 1.00 44.12 266 PRO A CA 1
ATOM 2083 C C . PRO A 1 266 ? -19.325 -47.932 28.765 1.00 44.12 266 PRO A C 1
ATOM 2085 O O . PRO A 1 266 ? -19.534 -49.046 28.298 1.00 44.12 266 PRO A O 1
ATOM 2088 N N . SER A 1 267 ? -18.116 -47.523 29.183 1.00 27.58 267 SER A N 1
ATOM 2089 C CA . SER A 1 267 ? -16.915 -48.292 29.586 1.00 27.58 267 SER A CA 1
ATOM 2090 C C . SER A 1 267 ? -15.847 -48.682 28.546 1.00 27.58 267 SER A C 1
ATOM 2092 O O . SER A 1 267 ? -15.974 -49.649 27.805 1.00 27.58 267 SER A O 1
ATOM 2094 N N . SER A 1 268 ? -14.707 -47.980 28.634 1.00 33.28 268 SER A N 1
ATOM 2095 C CA . SER A 1 268 ? -13.352 -48.502 28.376 1.00 33.28 268 SER A CA 1
ATOM 2096 C C . SER A 1 268 ? -12.985 -49.604 29.388 1.00 33.28 268 SER A C 1
ATOM 2098 O O . SER A 1 268 ? -13.578 -49.652 30.470 1.00 33.28 268 SER A O 1
ATOM 2100 N N . PRO A 1 269 ? -11.939 -50.412 29.125 1.00 46.25 269 PRO A N 1
ATOM 2101 C CA . PRO A 1 269 ? -10.673 -50.120 29.805 1.00 46.25 269 PRO A CA 1
ATOM 2102 C C . PRO A 1 269 ? -9.386 -50.395 28.999 1.00 46.25 269 PRO A C 1
ATOM 2104 O O . PRO A 1 269 ? -9.340 -51.129 28.020 1.00 46.25 269 PRO A O 1
ATOM 2107 N N . HIS A 1 270 ? -8.335 -49.754 29.508 1.00 30.73 270 HIS A N 1
ATOM 2108 C CA . HIS A 1 270 ? -6.900 -49.905 29.283 1.00 30.73 270 HIS A CA 1
ATOM 2109 C C . HIS A 1 270 ? -6.363 -51.302 28.913 1.00 30.73 270 HIS A C 1
ATOM 2111 O O . HIS A 1 270 ? -6.682 -52.286 29.574 1.00 30.73 270 HIS A O 1
ATOM 2117 N N . LEU A 1 271 ? -5.328 -51.325 28.059 1.00 30.25 271 LEU A N 1
ATOM 2118 C CA . LEU A 1 271 ? -4.141 -52.149 28.306 1.00 30.25 271 LEU A CA 1
ATOM 2119 C C . LEU A 1 271 ? -2.861 -51.375 27.957 1.00 30.25 271 LEU A C 1
ATOM 2121 O O . LEU A 1 271 ? -2.828 -50.541 27.058 1.00 30.25 271 LEU A O 1
ATOM 2125 N N . ASN A 1 272 ? -1.834 -51.617 28.761 1.00 30.34 272 ASN A N 1
ATOM 2126 C CA . ASN A 1 272 ? -0.666 -50.782 28.988 1.00 30.34 272 ASN A CA 1
ATOM 2127 C C . ASN A 1 272 ? 0.612 -51.598 28.697 1.00 30.34 272 ASN A C 1
ATOM 2129 O O . ASN A 1 272 ? 0.621 -52.803 28.924 1.00 30.34 272 ASN A O 1
ATOM 2133 N N . LYS A 1 273 ? 1.689 -50.877 28.356 1.00 33.09 273 LYS A N 1
ATOM 2134 C CA . LYS A 1 273 ? 3.128 -51.194 28.531 1.00 33.09 273 LYS A CA 1
ATOM 2135 C C . LYS A 1 273 ? 3.878 -52.149 27.576 1.00 33.09 273 LYS A C 1
ATOM 2137 O O . LYS A 1 273 ? 3.746 -53.359 27.633 1.00 33.09 273 LYS A O 1
ATOM 2142 N N . GLN A 1 274 ? 4.807 -51.506 26.847 1.00 31.28 274 GLN A N 1
ATOM 2143 C CA . GLN A 1 274 ? 6.280 -51.681 26.842 1.00 31.28 274 GLN A CA 1
ATOM 2144 C C . GLN A 1 274 ? 6.891 -53.078 26.608 1.00 31.28 274 GLN A C 1
ATOM 2146 O O . GLN A 1 274 ? 6.655 -53.995 27.379 1.00 31.28 274 GLN A O 1
ATOM 2151 N N . VAL A 1 275 ? 7.862 -53.165 25.683 1.00 30.62 275 VAL A N 1
ATOM 2152 C CA . VAL A 1 275 ? 9.323 -53.220 25.960 1.00 30.62 275 VAL A CA 1
ATOM 2153 C C . VAL A 1 275 ? 10.123 -53.127 24.639 1.00 30.62 275 VAL A C 1
ATOM 2155 O O . VAL A 1 275 ? 9.661 -53.509 23.571 1.00 30.62 275 VAL A O 1
ATOM 2158 N N . ALA A 1 276 ? 11.308 -52.526 24.749 1.00 32.28 276 ALA A N 1
ATOM 2159 C CA . ALA A 1 276 ? 12.262 -52.079 23.735 1.00 32.28 276 ALA A CA 1
ATOM 2160 C C . ALA A 1 276 ? 13.184 -53.165 23.129 1.00 32.28 276 ALA A C 1
ATOM 2162 O O . ALA A 1 276 ? 13.469 -54.146 23.809 1.00 32.28 276 ALA A O 1
ATOM 2163 N N . LYS A 1 277 ? 13.790 -52.907 21.948 1.00 32.66 277 LYS A N 1
ATOM 2164 C CA . LYS A 1 277 ? 15.230 -52.545 21.756 1.00 32.66 277 LYS A CA 1
ATOM 2165 C C . LYS A 1 277 ? 15.739 -52.680 20.301 1.00 32.66 277 LYS A C 1
ATOM 2167 O O . LYS A 1 277 ? 15.474 -53.679 19.653 1.00 32.66 277 LYS A O 1
ATOM 2172 N N . SER A 1 278 ? 16.625 -51.729 19.949 1.00 30.66 278 SER A N 1
ATOM 2173 C CA . SER A 1 278 ? 17.717 -51.743 18.940 1.00 30.66 278 SER A CA 1
ATOM 2174 C C . SER A 1 278 ? 17.373 -51.828 17.446 1.00 30.66 278 SER A C 1
ATOM 2176 O O . SER A 1 278 ? 16.456 -52.528 17.062 1.00 30.66 278 SER A O 1
ATOM 2178 N N . ALA A 1 279 ? 18.128 -51.257 16.503 1.00 32.38 279 ALA A N 1
ATOM 2179 C CA . ALA A 1 279 ? 19.178 -50.231 16.460 1.00 32.38 279 ALA A CA 1
ATOM 2180 C C . ALA A 1 279 ? 19.556 -50.084 14.968 1.00 32.38 279 ALA A C 1
ATOM 2182 O O . ALA A 1 279 ? 19.812 -51.106 14.345 1.00 32.38 279 ALA A O 1
ATOM 2183 N N . HIS A 1 280 ? 19.595 -48.867 14.414 1.00 33.19 280 HIS A N 1
ATOM 2184 C CA . HIS A 1 280 ? 20.611 -48.367 13.461 1.00 33.19 280 HIS A CA 1
ATOM 2185 C C . HIS A 1 280 ? 20.129 -47.064 12.801 1.00 33.19 280 HIS A C 1
ATOM 2187 O O . HIS A 1 280 ? 19.303 -47.072 11.894 1.00 33.19 280 HIS A O 1
ATOM 2193 N N . MET A 1 281 ? 20.685 -45.936 13.247 1.00 33.91 281 MET A N 1
ATOM 2194 C CA . MET A 1 281 ? 20.718 -44.672 12.508 1.00 33.91 281 MET A CA 1
ATOM 2195 C C . MET A 1 281 ? 22.176 -44.408 12.128 1.00 33.91 281 MET A C 1
ATOM 2197 O O . MET A 1 281 ? 23.053 -44.422 12.992 1.00 33.91 281 MET A O 1
ATOM 2201 N N . SER A 1 282 ? 22.428 -44.191 10.841 1.00 38.47 282 SER A N 1
ATOM 2202 C CA . SER A 1 282 ? 23.734 -43.811 10.295 1.00 38.47 282 SER A CA 1
ATOM 2203 C C . SER A 1 282 ? 23.933 -42.286 10.378 1.00 38.47 282 SER A C 1
ATOM 2205 O O . SER A 1 282 ? 23.009 -41.553 10.022 1.00 38.47 282 SER A O 1
ATOM 2207 N N . PRO A 1 283 ? 25.107 -41.784 10.810 1.00 58.44 283 PRO A N 1
ATOM 2208 C CA . PRO A 1 283 ? 25.452 -40.360 10.776 1.00 58.44 283 PRO A CA 1
ATOM 2209 C C . PRO A 1 283 ? 26.203 -39.963 9.481 1.00 58.44 283 PRO A C 1
ATOM 2211 O O . PRO A 1 283 ? 26.684 -40.841 8.759 1.00 58.44 283 PRO A O 1
ATOM 2214 N N . PRO A 1 284 ? 26.326 -38.654 9.166 1.00 44.34 284 PRO A N 1
ATOM 2215 C CA . PRO A 1 284 ? 26.934 -38.171 7.924 1.00 44.34 284 PRO A CA 1
ATOM 2216 C C . PRO A 1 284 ? 28.470 -38.058 8.030 1.00 44.34 284 PRO A C 1
ATOM 2218 O O . PRO A 1 284 ? 28.991 -37.875 9.134 1.00 44.34 284 PRO A O 1
ATOM 2221 N N . PRO A 1 285 ? 29.223 -38.096 6.913 1.00 49.06 285 PRO A N 1
ATOM 2222 C CA . PRO A 1 285 ? 30.678 -37.993 6.963 1.00 49.06 285 PRO A CA 1
ATOM 2223 C C . PRO A 1 285 ? 31.177 -36.536 6.899 1.00 49.06 285 PRO A C 1
ATOM 2225 O O . PRO A 1 285 ? 30.735 -35.743 6.068 1.00 49.06 285 PRO A O 1
ATOM 2228 N N . ARG A 1 286 ? 32.175 -36.208 7.734 1.00 37.81 286 ARG A N 1
ATOM 2229 C CA . ARG A 1 286 ? 33.115 -35.089 7.531 1.00 37.81 286 ARG A CA 1
ATOM 2230 C C . ARG A 1 286 ? 34.539 -35.640 7.337 1.00 37.81 286 ARG A C 1
ATOM 2232 O O . ARG A 1 286 ? 34.987 -36.465 8.122 1.00 37.81 286 ARG A O 1
ATOM 2239 N N . SER A 1 287 ? 35.168 -35.154 6.263 1.00 39.22 287 SER A N 1
ATOM 2240 C CA . SER A 1 287 ? 36.587 -35.087 5.834 1.00 39.22 287 SER A CA 1
ATOM 2241 C C . SER A 1 287 ? 37.719 -35.723 6.668 1.00 39.22 287 SER A C 1
ATOM 2243 O O . SER A 1 287 ? 37.761 -35.520 7.880 1.00 39.22 287 SER A O 1
ATOM 2245 N N . PRO A 1 288 ? 38.780 -36.244 6.012 1.00 49.28 288 PRO A N 1
ATOM 2246 C CA . PRO A 1 288 ? 40.102 -36.380 6.614 1.00 49.28 288 PRO A CA 1
ATOM 2247 C C . PRO A 1 288 ? 41.070 -35.244 6.222 1.00 49.28 288 PRO A C 1
ATOM 2249 O O . PRO A 1 288 ? 41.179 -34.842 5.065 1.00 49.28 288 PRO A O 1
ATOM 2252 N N . VAL A 1 289 ? 41.800 -34.768 7.232 1.00 34.66 289 VAL A N 1
ATOM 2253 C CA . VAL A 1 289 ? 42.991 -33.906 7.167 1.00 34.66 289 VAL A CA 1
ATOM 2254 C C . VAL A 1 289 ? 44.236 -34.789 7.031 1.00 34.66 289 VAL A C 1
ATOM 2256 O O . VAL A 1 289 ? 44.361 -35.769 7.76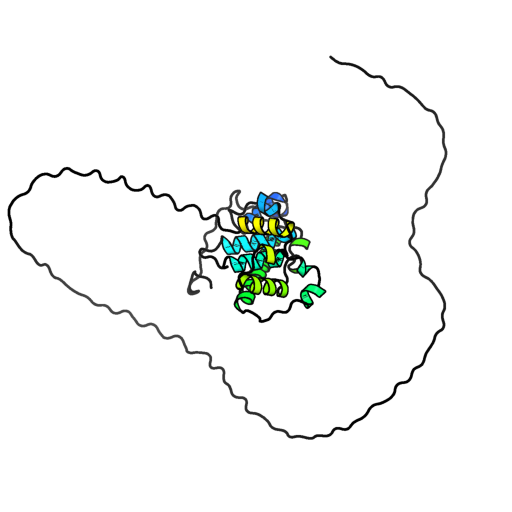2 1.00 34.66 289 VAL A O 1
ATOM 2259 N N . ALA A 1 290 ? 45.194 -34.399 6.184 1.00 44.19 290 ALA A N 1
ATOM 2260 C CA . ALA A 1 290 ? 46.563 -34.923 6.190 1.00 44.19 290 ALA A CA 1
ATOM 2261 C C . ALA A 1 290 ? 47.558 -33.854 6.705 1.00 44.19 290 ALA A C 1
ATOM 2263 O O . ALA A 1 290 ? 47.629 -32.746 6.181 1.00 44.19 290 ALA A O 1
ATOM 2264 N N . LYS A 1 291 ? 48.316 -34.214 7.750 1.00 34.94 291 LYS A N 1
ATOM 2265 C CA . LYS A 1 291 ? 49.615 -33.655 8.209 1.00 34.94 291 LYS A CA 1
ATOM 2266 C C . LYS A 1 291 ? 50.719 -34.564 7.619 1.00 34.94 291 LYS A C 1
ATOM 2268 O O . LYS A 1 291 ? 50.425 -35.732 7.410 1.00 34.94 291 LYS A O 1
ATOM 2273 N N . ALA A 1 292 ? 51.997 -34.233 7.410 1.00 35.12 292 ALA A N 1
ATOM 2274 C CA . ALA A 1 292 ? 52.871 -33.063 7.571 1.00 35.12 292 ALA A CA 1
ATOM 2275 C C . ALA A 1 292 ? 54.255 -33.416 6.942 1.00 35.12 292 ALA A C 1
ATOM 2277 O O . ALA A 1 292 ? 54.459 -34.578 6.606 1.00 35.12 292 ALA A O 1
ATOM 2278 N N . VAL A 1 293 ? 55.174 -32.430 6.861 1.00 34.06 293 VAL A N 1
ATOM 2279 C CA . VAL A 1 293 ? 56.677 -32.436 6.914 1.00 34.06 293 VAL A CA 1
ATOM 2280 C C . VAL A 1 293 ? 57.169 -31.356 5.919 1.00 34.06 293 VAL A C 1
ATOM 2282 O O . VAL A 1 293 ? 56.972 -31.524 4.726 1.00 34.06 293 VAL A O 1
ATOM 2285 N N . ALA A 1 294 ? 57.569 -30.123 6.272 1.00 36.69 294 ALA A N 1
ATOM 2286 C CA . ALA A 1 294 ? 58.591 -29.548 7.173 1.00 36.69 294 ALA A CA 1
ATOM 2287 C C . ALA A 1 294 ? 59.924 -29.165 6.471 1.00 36.69 294 ALA A C 1
ATOM 2289 O O . ALA A 1 294 ? 60.445 -29.928 5.669 1.00 36.69 294 ALA A O 1
ATOM 2290 N N . ALA A 1 295 ? 60.467 -28.008 6.905 1.00 34.12 295 ALA A N 1
ATOM 2291 C CA . ALA A 1 295 ? 61.754 -27.334 6.610 1.00 34.12 295 ALA A CA 1
ATOM 2292 C C . ALA A 1 295 ? 61.750 -26.315 5.441 1.00 34.12 295 ALA A C 1
ATOM 2294 O O . ALA A 1 295 ? 61.379 -26.653 4.332 1.00 34.12 295 ALA A O 1
ATOM 2295 N N . GLY A 1 296 ? 62.175 -25.050 5.572 1.00 31.92 296 GLY A N 1
ATOM 2296 C CA . GLY A 1 296 ? 62.696 -24.275 6.701 1.00 31.92 296 GLY A CA 1
ATOM 2297 C C . GLY A 1 296 ? 63.200 -22.880 6.257 1.00 31.92 296 GLY A C 1
ATOM 2298 O O . GLY A 1 296 ? 63.512 -22.681 5.090 1.00 31.92 296 GLY A O 1
ATOM 2299 N N . LYS A 1 297 ? 63.336 -21.975 7.244 1.00 36.47 297 LYS A N 1
ATOM 2300 C CA . LYS A 1 297 ? 64.146 -20.726 7.312 1.00 36.47 297 LYS A CA 1
ATOM 2301 C C . LYS A 1 297 ? 63.668 -19.410 6.632 1.00 36.47 297 LYS A C 1
ATOM 2303 O O . LYS A 1 297 ? 63.880 -19.163 5.456 1.00 36.47 297 LYS A O 1
ATOM 2308 N N . SER A 1 298 ? 63.153 -18.524 7.499 1.00 36.00 298 SER A N 1
ATOM 2309 C CA . SER A 1 298 ? 63.243 -17.040 7.605 1.00 36.00 298 SER A CA 1
ATOM 2310 C C . SER A 1 298 ? 64.597 -16.372 7.235 1.00 36.00 298 SER A C 1
ATOM 2312 O O . SER A 1 298 ? 65.585 -17.101 7.153 1.00 36.00 298 SER A O 1
ATOM 2314 N N . PRO A 1 299 ? 64.765 -15.016 7.313 1.00 54.19 299 PRO A N 1
ATOM 2315 C CA . PRO A 1 299 ? 63.842 -13.876 7.080 1.00 54.19 299 PRO A CA 1
ATOM 2316 C C . PRO A 1 299 ? 64.490 -12.641 6.359 1.00 54.19 299 PRO A C 1
ATOM 2318 O O . PRO A 1 299 ? 65.683 -12.607 6.083 1.00 54.19 299 PRO A O 1
ATOM 2321 N N . ALA A 1 300 ? 63.689 -11.564 6.245 1.00 35.59 300 ALA A N 1
ATOM 2322 C CA . ALA A 1 300 ? 64.050 -10.131 6.335 1.00 35.59 300 ALA A CA 1
ATOM 2323 C C . ALA A 1 300 ? 64.455 -9.352 5.064 1.00 35.59 300 ALA A C 1
ATOM 2325 O O . ALA A 1 300 ? 65.542 -9.527 4.528 1.00 35.59 300 ALA A O 1
ATOM 2326 N N . LYS A 1 301 ? 63.653 -8.330 4.714 1.00 37.44 301 LYS A N 1
ATOM 2327 C CA . LYS A 1 301 ? 63.980 -6.894 4.902 1.00 37.44 301 LYS A CA 1
ATOM 2328 C C . LYS A 1 301 ? 62.942 -5.985 4.229 1.00 37.44 301 LYS A C 1
ATOM 2330 O O . LYS A 1 301 ? 62.669 -6.101 3.042 1.00 37.44 301 LYS A O 1
ATOM 2335 N N . SER A 1 302 ? 62.430 -5.027 4.996 1.00 41.47 302 SER A N 1
ATOM 2336 C CA . SER A 1 302 ? 61.923 -3.743 4.490 1.00 41.47 302 SER A CA 1
ATOM 2337 C C . SER A 1 302 ? 63.095 -2.888 3.973 1.00 41.47 302 SER A C 1
ATOM 2339 O O . SER A 1 302 ? 64.232 -3.106 4.404 1.00 41.47 302 SER A O 1
ATOM 2341 N N . PRO A 1 303 ? 62.839 -1.855 3.151 1.00 53.97 303 PRO A N 1
ATOM 2342 C CA . PRO A 1 303 ? 62.904 -0.515 3.740 1.00 53.97 303 PRO A CA 1
ATOM 2343 C C . PRO A 1 303 ? 61.873 0.503 3.214 1.00 53.97 303 PRO A C 1
ATOM 2345 O O . PRO A 1 303 ? 61.251 0.356 2.170 1.00 53.97 303 PRO A O 1
ATOM 2348 N N . LYS A 1 304 ? 61.731 1.548 4.035 1.00 45.16 304 LYS A N 1
ATOM 2349 C CA . LYS A 1 304 ? 61.002 2.814 3.874 1.00 45.16 304 LYS A CA 1
ATOM 2350 C C . LYS A 1 304 ? 61.670 3.787 2.878 1.00 45.16 304 LYS A C 1
ATOM 2352 O O . LYS A 1 304 ? 62.886 3.733 2.728 1.00 45.16 304 LYS A O 1
ATOM 2357 N N . LYS A 1 305 ? 60.877 4.823 2.525 1.00 42.16 305 LYS A N 1
ATOM 2358 C CA . LYS A 1 305 ? 61.227 6.229 2.162 1.00 42.16 305 LYS A CA 1
ATOM 2359 C C . LYS A 1 305 ? 61.709 6.452 0.714 1.00 42.16 305 LYS A C 1
ATOM 2361 O O . LYS A 1 305 ? 62.380 5.594 0.177 1.00 42.16 305 LYS A O 1
ATOM 2366 N N . ALA A 1 306 ? 61.456 7.577 0.038 1.00 42.03 306 ALA A N 1
ATOM 2367 C CA . ALA A 1 306 ? 60.822 8.859 0.370 1.00 42.03 306 ALA A CA 1
ATOM 2368 C C . ALA A 1 306 ? 60.425 9.596 -0.932 1.00 42.03 306 ALA A C 1
ATOM 2370 O O . ALA A 1 306 ? 60.812 9.189 -2.020 1.00 42.03 306 ALA A O 1
ATOM 2371 N N . ALA A 1 307 ? 59.666 10.674 -0.732 1.00 45.53 307 ALA A N 1
ATOM 2372 C CA . ALA A 1 307 ? 59.299 11.772 -1.621 1.00 45.53 307 ALA A CA 1
ATOM 2373 C C . ALA A 1 307 ? 60.239 12.123 -2.790 1.00 45.53 307 ALA A C 1
ATOM 2375 O O . ALA A 1 307 ? 61.456 12.176 -2.620 1.00 45.53 307 ALA A O 1
ATOM 2376 N N . SER A 1 308 ? 59.603 12.539 -3.888 1.00 52.00 308 SER A N 1
ATOM 2377 C CA . SER A 1 308 ? 59.842 13.820 -4.563 1.00 52.00 308 SER A CA 1
ATOM 2378 C C . SER A 1 308 ? 58.528 14.325 -5.148 1.00 52.00 308 SER A C 1
ATOM 2380 O O . SER A 1 308 ? 57.713 13.463 -5.546 1.00 52.00 308 SER A O 1
#

Radius of gyration: 37.98 Å; chains: 1; bounding box: 108×119×74 Å